Protein AF-A0A520LTX4-F1 (afdb_monomer)

Solvent-accessible surface area (backbone atoms only — not comparable to full-atom values): 11881 Å² total; per-residue (Å²): 118,83,71,51,14,61,46,68,73,88,88,55,90,67,56,74,44,79,79,47,94,98,37,73,50,56,75,54,43,52,22,36,46,40,48,41,41,71,74,64,74,43,88,66,91,73,49,60,31,79,22,65,76,34,65,36,58,65,50,29,68,51,41,70,33,24,15,44,49,20,19,14,59,72,18,23,82,28,75,18,39,5,30,19,37,20,27,56,28,79,77,61,86,50,61,68,60,51,52,57,51,48,53,55,49,52,68,54,40,58,72,46,74,23,90,62,38,31,37,38,43,34,35,35,48,68,58,62,75,92,65,50,77,48,77,41,80,23,45,71,32,56,53,45,76,50,56,79,58,45,76,76,50,76,56,95,94,46,77,43,70,44,80,61,64,70,36,57,73,54,79,95,72,76,61,20,28,51,57,28,34,79,69,28,16,30,17,37,29,79,42,74,66,75,80,68,75,68,73,91,50,44,69,60,51,24,60,76,68,71,51,133

pLDDT: mean 93.53, std 5.47, range [58.91, 98.75]

Organism: NCBI:txid2030880

Radius of gyration: 19.53 Å; Cα contacts (8 Å, |Δi|>4): 412; chains: 1; bounding box: 54×53×43 Å

Foldseek 3Di:
DFQQALDDDDPDDWDWDDPDVVDIDINTALLNVLCCCCPPDPPDHDQEAEFDQAAADCAFPSNRRGSRNSNRLSGLQGLFAYEGHYEHHNDAPCVPVSVVVVVVVSVVRSPDDSVQSKHKYKYAARDDPVQQPEAAEAAGWDFDQFDDWDFPDDDDPDTDTDGDDRHHTDPPDDRGCVVCNVNRYIYIYMDGPPPDDDPVCVVVVCVVVVHD

Nearest PDB structures (foldseek):
  3ty2-assembly1_B  TM=9.034E-01  e=3.215E-20  Coxiella burnetii
  5kst-assembly1_D  TM=8.116E-01  e=2.026E-19  Xylella fastidiosa 9a5c
  4zg5-assembly1_G  TM=8.350E-01  e=1.519E-17  Brucella abortus S19
  2wqk-assembly1_A  TM=7.999E-01  e=1.696E-16  Aquifex aeolicus VF5
  5ksr-assembly1_B  TM=7.693E-01  e=1.696E-16  Xylella fastidiosa 9a5c

Mean predicted aligned error: 4.63 Å

Secondary structure (DSSP, 8-state):
--S-TT---SSS---EEEEETTEEEESS-HHHHHHHIIIII--SPP---EEEEEES---GGGGGG-HHHHHHGGGTTSSS--EEEEES-SS-S-HHHHHHHHHHHHHHHTTS-GGG-EEEEEEE-SS-GGG---EEE-BPP-B-SPPPPEEEEEETTEEEEE---S-PBPTT--SBHHHHHHTT-EEEEEEE---PPPGGGHHHHHHHHT--

InterPro domains:
  IPR002828 Survival protein SurE-like phosphatase/nucleotidase [PF01975] (2-143)
  IPR030048 Survival protein SurE [PTHR30457] (2-143)
  IPR036523 SurE-like phosphatase/nucleotidase superfamily [G3DSA:3.40.1210.10] (1-204)
  IPR036523 SurE-like phosphatase/nucleotidase superfamily [SSF64167] (1-196)

Structure (mmCIF, N/CA/C/O backbone):
data_AF-A0A520LTX4-F1
#
_entry.id   AF-A0A520LTX4-F1
#
loop_
_atom_site.group_PDB
_atom_site.id
_atom_site.type_symbol
_atom_site.label_atom_id
_atom_site.label_alt_id
_atom_site.label_comp_id
_atom_site.label_asym_id
_atom_site.label_entity_id
_atom_site.label_seq_id
_atom_site.pdbx_PDB_ins_code
_atom_site.Cartn_x
_atom_site.Cartn_y
_atom_site.Cartn_z
_atom_site.occupancy
_atom_site.B_iso_or_equiv
_atom_site.auth_seq_id
_atom_site.auth_comp_id
_atom_site.auth_asym_id
_atom_site.auth_atom_id
_atom_site.pdbx_PDB_model_num
ATOM 1 N N . CYS A 1 1 ? 5.394 10.852 3.177 1.00 58.91 1 CYS A N 1
ATOM 2 C CA . CYS A 1 1 ? 6.552 9.945 3.320 1.00 58.91 1 CYS A CA 1
ATOM 3 C C . CYS A 1 1 ? 6.445 8.817 2.292 1.00 58.91 1 CYS A C 1
ATOM 5 O O . CYS A 1 1 ? 5.723 7.860 2.543 1.00 58.91 1 CYS A O 1
ATOM 7 N N . SER A 1 2 ? 7.090 8.943 1.129 1.00 66.06 2 SER A N 1
ATOM 8 C CA . SER A 1 2 ? 7.119 7.880 0.105 1.00 66.06 2 SER A CA 1
ATOM 9 C C . SER A 1 2 ? 8.294 6.931 0.361 1.00 66.06 2 SER A C 1
ATOM 11 O O . SER A 1 2 ? 9.322 7.379 0.859 1.00 66.06 2 SER A O 1
ATOM 13 N N . GLY A 1 3 ? 8.150 5.639 0.048 1.00 72.56 3 GLY A N 1
ATOM 14 C CA . GLY A 1 3 ? 9.241 4.659 0.169 1.00 72.56 3 GLY A CA 1
ATOM 15 C C . GLY A 1 3 ? 9.534 4.146 1.587 1.00 72.56 3 GLY A C 1
ATOM 16 O O . GLY A 1 3 ? 10.551 3.499 1.798 1.00 72.56 3 GLY A O 1
ATOM 17 N N . MET A 1 4 ? 8.672 4.429 2.570 1.00 82.06 4 MET A N 1
ATOM 18 C CA . MET A 1 4 ? 8.895 4.033 3.970 1.00 82.06 4 MET A CA 1
ATOM 19 C C . MET A 1 4 ? 8.404 2.621 4.313 1.00 82.06 4 MET A C 1
ATOM 21 O O . MET A 1 4 ? 8.636 2.167 5.433 1.00 82.06 4 MET A O 1
ATOM 25 N N . SER A 1 5 ? 7.735 1.923 3.385 1.00 86.62 5 SER A N 1
ATOM 26 C CA . SER A 1 5 ? 7.131 0.611 3.651 1.00 86.62 5 SER A CA 1
ATOM 27 C C . SER A 1 5 ? 6.266 0.647 4.930 1.00 86.62 5 SER A C 1
ATOM 29 O O . SER A 1 5 ? 5.590 1.638 5.207 1.00 86.62 5 SER A O 1
ATOM 31 N N . ALA A 1 6 ? 6.315 -0.411 5.734 1.00 86.06 6 ALA A N 1
ATOM 32 C CA . ALA A 1 6 ? 5.701 -0.526 7.050 1.00 86.06 6 ALA A CA 1
ATOM 33 C C . ALA A 1 6 ? 6.689 -0.234 8.196 1.00 86.06 6 ALA A C 1
ATOM 35 O O . ALA A 1 6 ? 6.619 -0.867 9.249 1.00 86.06 6 ALA A O 1
ATOM 36 N N . ALA A 1 7 ? 7.659 0.664 7.988 1.00 89.50 7 ALA A N 1
ATOM 37 C CA . ALA A 1 7 ? 8.612 1.031 9.033 1.00 89.50 7 ALA A CA 1
ATOM 38 C C . ALA A 1 7 ? 7.889 1.620 10.254 1.00 89.50 7 ALA A C 1
ATOM 40 O O . ALA A 1 7 ? 6.976 2.412 10.082 1.00 89.50 7 ALA A O 1
ATOM 41 N N . ILE A 1 8 ? 8.328 1.263 11.464 1.00 89.44 8 ILE A N 1
ATOM 42 C CA . ILE A 1 8 ? 7.813 1.778 12.745 1.00 89.44 8 ILE A CA 1
ATOM 43 C C . ILE A 1 8 ? 8.988 2.365 13.533 1.00 89.44 8 ILE A C 1
ATOM 45 O O . ILE A 1 8 ? 10.093 1.806 13.544 1.00 89.44 8 ILE A O 1
ATOM 49 N N . SER A 1 9 ? 8.767 3.486 14.209 1.00 90.69 9 SER A N 1
ATOM 50 C CA . SER A 1 9 ? 9.783 4.190 14.988 1.00 90.69 9 SER A CA 1
ATOM 51 C C . SER A 1 9 ? 9.899 3.604 16.403 1.00 90.69 9 SER A C 1
ATOM 53 O O . SER A 1 9 ? 9.181 3.996 17.312 1.00 90.69 9 SER A O 1
ATOM 55 N N . LEU A 1 10 ? 10.836 2.670 16.615 1.00 85.88 10 LEU A N 1
ATOM 56 C CA . LEU A 1 10 ? 10.998 1.971 17.909 1.00 85.88 10 LEU A CA 1
ATOM 57 C C . LEU A 1 10 ? 11.849 2.708 18.957 1.00 85.88 10 LEU A C 1
ATOM 59 O O . LEU A 1 10 ? 11.743 2.434 20.146 1.00 85.88 10 LEU A O 1
ATOM 63 N N . ARG A 1 11 ? 12.774 3.569 18.521 1.00 87.50 11 ARG A N 1
ATOM 64 C CA . ARG A 1 11 ? 13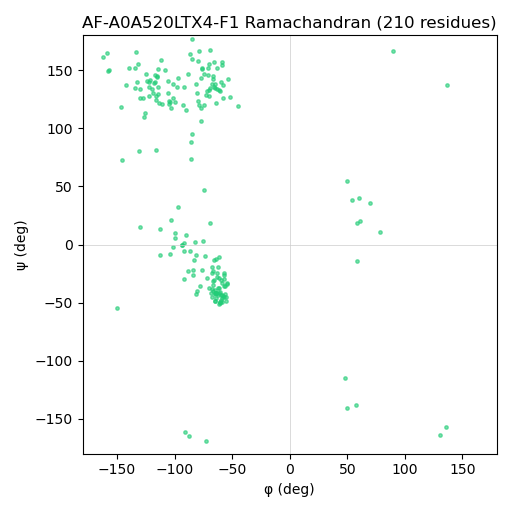.793 4.203 19.389 1.00 87.50 11 ARG A CA 1
ATOM 65 C C . ARG A 1 11 ? 13.866 5.717 19.223 1.00 87.50 11 ARG A C 1
ATOM 67 O O . ARG A 1 11 ? 14.867 6.333 19.573 1.00 87.50 11 ARG A O 1
ATOM 74 N N . LYS A 1 12 ? 12.847 6.299 18.602 1.00 88.81 12 LYS A N 1
ATOM 75 C CA . LYS A 1 12 ? 12.740 7.735 18.375 1.00 88.81 12 LYS A CA 1
ATOM 76 C C . LYS A 1 12 ? 11.452 8.207 19.013 1.00 88.81 12 LYS A C 1
ATOM 78 O O . LYS A 1 12 ? 10.440 7.521 18.917 1.00 88.81 12 LYS A O 1
ATOM 83 N N . GLU A 1 13 ? 11.510 9.368 19.640 1.00 93.06 13 GLU A N 1
ATOM 84 C CA . GLU A 1 13 ? 10.307 10.047 20.092 1.00 93.06 13 GLU A CA 1
ATOM 85 C C . GLU A 1 13 ? 9.478 10.454 18.871 1.00 93.06 13 GLU A C 1
ATOM 87 O O . GLU A 1 13 ? 10.014 10.949 17.874 1.00 93.06 13 GLU A O 1
ATOM 92 N N . ILE A 1 14 ? 8.171 10.210 18.943 1.00 96.12 14 ILE A N 1
ATOM 93 C CA . ILE A 1 14 ? 7.214 10.585 17.907 1.00 96.12 14 ILE A CA 1
ATOM 94 C C . ILE A 1 14 ? 6.354 11.702 18.485 1.00 96.12 14 ILE A C 1
ATOM 96 O O . ILE A 1 14 ? 5.687 11.519 19.502 1.00 96.12 14 ILE A O 1
ATOM 100 N N . LYS A 1 15 ? 6.367 12.863 17.834 1.00 96.62 15 LYS A N 1
ATOM 101 C CA . LYS A 1 15 ? 5.506 13.985 18.195 1.00 96.62 15 LYS A CA 1
ATOM 102 C C . LYS A 1 15 ? 4.115 13.746 17.613 1.00 96.62 15 LYS A C 1
ATOM 104 O O . LYS A 1 15 ? 4.000 13.465 16.419 1.00 96.62 15 LYS A O 1
ATOM 109 N N . VAL A 1 16 ? 3.085 13.893 18.441 1.00 97.38 16 VAL A N 1
ATOM 110 C CA . VAL A 1 16 ? 1.677 13.886 18.026 1.00 97.38 16 VAL A CA 1
ATOM 111 C C . VAL A 1 16 ? 1.067 15.231 18.393 1.00 97.38 16 VAL A C 1
ATOM 113 O O . VAL A 1 16 ? 1.224 15.691 19.522 1.00 97.38 16 VAL A O 1
ATOM 116 N N . GLU A 1 17 ? 0.394 15.866 17.441 1.00 97.44 17 GLU A N 1
ATOM 117 C CA . GLU A 1 17 ? -0.305 17.136 17.634 1.00 97.44 17 GLU A CA 1
ATOM 118 C C . GLU A 1 17 ? -1.725 17.024 17.092 1.00 97.44 17 GLU A C 1
ATOM 120 O O . GLU A 1 17 ? -1.915 16.674 15.929 1.00 97.44 17 GLU A O 1
ATOM 125 N N . GLU A 1 18 ? -2.719 17.346 17.913 1.00 97.06 18 GLU A N 1
ATOM 126 C CA . GLU A 1 18 ? -4.091 17.529 17.444 1.00 97.06 18 GLU A CA 1
ATOM 127 C C . GLU A 1 18 ? -4.206 18.894 16.757 1.00 97.06 18 GLU A C 1
ATOM 129 O O . GLU A 1 18 ? -3.953 19.935 17.364 1.00 97.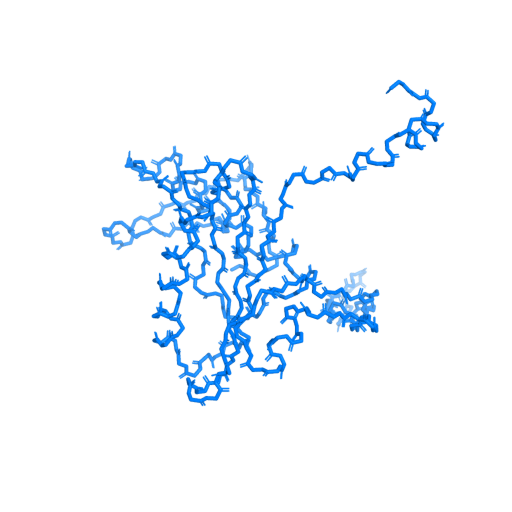06 18 GLU A O 1
ATOM 134 N N . ILE A 1 19 ? -4.533 18.893 15.466 1.00 97.75 19 ILE A N 1
ATOM 135 C CA . ILE A 1 19 ? -4.672 20.118 14.663 1.00 97.75 19 ILE A CA 1
ATOM 136 C C . ILE A 1 19 ? -6.124 20.618 14.688 1.00 97.75 19 ILE A C 1
ATOM 138 O O . ILE A 1 19 ? -6.385 21.813 14.557 1.00 97.75 19 ILE A O 1
ATOM 142 N N . SER A 1 20 ? -7.072 19.696 14.823 1.00 97.06 20 SER A N 1
ATOM 143 C CA . SER A 1 20 ? -8.515 19.919 14.898 1.00 97.06 20 SER A CA 1
ATOM 144 C C . SER A 1 20 ? -9.140 18.699 15.568 1.00 97.06 20 SER A C 1
ATOM 146 O O . SER A 1 20 ? -8.503 17.650 15.603 1.00 97.06 20 SER A O 1
ATOM 148 N N . ASP A 1 21 ? -10.389 18.824 16.016 1.00 94.44 21 ASP A N 1
ATOM 149 C CA . ASP A 1 21 ? -11.176 17.708 16.548 1.00 94.44 21 ASP A CA 1
ATOM 150 C C . ASP A 1 21 ? -11.042 16.466 15.652 1.00 94.44 21 ASP A C 1
ATOM 152 O O . ASP A 1 21 ? -11.348 16.523 14.454 1.00 94.44 21 ASP A O 1
ATOM 156 N N . ASN A 1 22 ? -10.522 15.378 16.227 1.00 91.56 22 ASN A N 1
ATOM 157 C CA . ASN A 1 22 ? -10.272 14.093 15.562 1.00 91.56 22 ASN A CA 1
ATOM 158 C C . ASN A 1 22 ? -9.282 14.129 14.373 1.00 91.56 22 ASN A C 1
ATOM 160 O O . ASN A 1 22 ? -9.261 13.216 13.542 1.00 91.56 22 ASN A O 1
ATOM 164 N N . ILE A 1 23 ? -8.436 15.159 14.277 1.00 96.94 23 ILE A N 1
ATOM 165 C CA . ILE A 1 23 ? -7.420 15.315 13.228 1.00 96.94 23 ILE A CA 1
ATOM 166 C C . ILE A 1 23 ? -6.051 15.519 13.868 1.00 96.94 23 ILE A C 1
ATOM 168 O O . ILE A 1 23 ? -5.756 16.569 14.440 1.00 96.94 23 ILE A O 1
ATOM 172 N N . PHE A 1 24 ? -5.171 14.539 13.675 1.00 97.38 24 PHE A N 1
ATOM 173 C CA . PHE A 1 24 ? -3.844 14.516 14.279 1.00 97.38 24 PHE A CA 1
ATOM 174 C C . PHE A 1 24 ? -2.736 14.554 13.224 1.00 97.38 24 PHE A C 1
ATOM 176 O O . PHE A 1 24 ? -2.801 13.883 12.193 1.00 97.38 24 PHE A O 1
ATOM 183 N N . SER A 1 25 ? -1.683 15.313 13.515 1.00 97.19 25 SER A N 1
ATOM 184 C CA . SER A 1 25 ? -0.388 15.230 12.848 1.00 97.19 25 SER A CA 1
ATOM 185 C C . SER A 1 25 ? 0.558 14.390 13.685 1.00 97.19 25 SER A C 1
ATOM 187 O O . SER A 1 25 ? 0.652 14.557 14.900 1.00 97.19 25 SER A O 1
ATOM 189 N N . VAL A 1 26 ? 1.287 13.501 13.024 1.00 96.69 26 VAL A N 1
ATOM 190 C CA . VAL A 1 26 ? 2.250 12.603 13.653 1.00 96.69 26 VAL A CA 1
ATOM 191 C C . VAL A 1 26 ? 3.572 12.768 12.916 1.00 96.69 26 VAL A C 1
ATOM 193 O O . VAL A 1 26 ? 3.630 12.622 11.697 1.00 96.69 26 VAL A O 1
ATOM 196 N N . SER A 1 27 ? 4.655 13.061 13.637 1.00 95.56 27 SER A N 1
ATOM 197 C CA . SER A 1 27 ? 5.983 13.276 13.035 1.00 95.56 27 SER A CA 1
ATOM 198 C C . SER A 1 27 ? 6.680 11.984 12.583 1.00 95.56 27 SER A C 1
ATOM 200 O O . SER A 1 27 ? 7.844 12.016 12.186 1.00 95.56 27 SER A O 1
ATOM 202 N N . GLY A 1 28 ? 6.004 10.845 12.729 1.00 94.25 28 GLY A N 1
ATOM 203 C CA . GLY A 1 28 ? 6.502 9.514 12.421 1.00 94.25 28 GLY A CA 1
ATOM 204 C C . GLY A 1 28 ? 6.201 9.067 10.991 1.00 94.25 28 GLY A C 1
ATOM 205 O O . GLY A 1 28 ? 5.937 9.846 10.073 1.00 94.25 28 GLY A O 1
ATOM 206 N N . THR A 1 29 ? 6.278 7.760 10.796 1.00 95.50 29 THR A N 1
ATOM 207 C CA . THR A 1 29 ? 5.912 7.079 9.554 1.00 95.50 29 THR A CA 1
ATOM 208 C C . THR A 1 29 ? 4.392 6.907 9.432 1.00 95.50 29 THR A C 1
ATOM 210 O O . THR A 1 29 ? 3.674 7.012 10.424 1.00 95.50 29 THR A O 1
ATOM 213 N N . PRO A 1 30 ? 3.875 6.554 8.243 1.00 96.12 30 PRO A N 1
ATOM 214 C CA . PRO A 1 30 ? 2.466 6.193 8.101 1.00 96.12 30 PRO A CA 1
ATOM 215 C C . PRO A 1 30 ? 2.022 5.046 9.028 1.00 96.12 30 PRO A C 1
ATOM 217 O O . PRO A 1 30 ? 0.907 5.083 9.541 1.00 96.12 30 PRO A O 1
ATOM 220 N N . ALA A 1 31 ? 2.885 4.055 9.287 1.00 95.00 31 ALA A N 1
ATOM 221 C CA . ALA A 1 31 ? 2.571 2.982 10.230 1.00 95.00 31 ALA A CA 1
ATOM 222 C C . ALA A 1 31 ? 2.545 3.484 11.683 1.00 95.00 31 ALA A C 1
ATOM 224 O O . ALA A 1 31 ? 1.662 3.080 12.438 1.00 95.00 31 ALA A O 1
ATOM 225 N N . ASP A 1 32 ? 3.444 4.403 12.060 1.00 96.06 32 ASP A N 1
ATOM 226 C CA . ASP A 1 32 ? 3.390 5.072 13.367 1.00 96.06 32 ASP A CA 1
ATOM 227 C C . ASP A 1 32 ? 2.048 5.791 13.558 1.00 96.06 32 ASP A C 1
ATOM 229 O O . ASP A 1 32 ? 1.429 5.635 14.608 1.00 96.06 32 ASP A O 1
ATOM 233 N N . CYS A 1 33 ? 1.558 6.513 12.537 1.00 96.75 33 CYS A N 1
ATOM 234 C CA . CYS A 1 33 ? 0.242 7.161 12.582 1.00 96.75 33 CYS A CA 1
ATOM 235 C C . CYS A 1 33 ? -0.869 6.157 12.906 1.00 96.75 33 CYS A C 1
ATOM 237 O O . CYS A 1 33 ? -1.691 6.397 13.788 1.00 96.75 33 CYS A O 1
ATOM 239 N N . SER A 1 34 ? -0.881 5.023 12.202 1.00 96.88 34 SER A N 1
ATOM 240 C CA . SER A 1 34 ? -1.894 3.989 12.387 1.00 96.88 34 SER A CA 1
ATOM 241 C C . SER A 1 34 ? -1.837 3.352 13.772 1.00 96.88 34 SER A C 1
ATOM 243 O O . SER A 1 34 ? -2.868 3.258 14.431 1.00 96.88 34 SER A O 1
ATOM 245 N N . TYR A 1 35 ? -0.658 2.945 14.247 1.00 95.88 35 TYR A N 1
ATOM 246 C CA . TYR A 1 35 ? -0.535 2.333 15.573 1.00 95.88 35 TYR A CA 1
ATOM 247 C C . TYR A 1 35 ? -0.821 3.321 16.705 1.00 95.88 35 TYR A C 1
ATOM 249 O O . TYR A 1 35 ? -1.470 2.941 17.674 1.00 95.88 35 TYR A O 1
ATOM 257 N N . LEU A 1 36 ? -0.392 4.581 16.593 1.00 96.19 36 LEU A N 1
ATOM 258 C CA . LEU A 1 36 ? -0.705 5.601 17.597 1.00 96.19 36 LEU A CA 1
ATOM 259 C C . LEU A 1 36 ? -2.204 5.896 17.650 1.00 96.19 36 LEU A C 1
ATOM 261 O O . LEU A 1 36 ? -2.749 5.987 18.747 1.00 96.19 36 LEU A O 1
ATOM 265 N N . GLY A 1 37 ? -2.871 5.983 16.495 1.00 95.88 37 GLY A N 1
ATOM 266 C CA . GLY A 1 37 ? -4.328 6.101 16.424 1.00 95.88 37 GLY A CA 1
ATOM 267 C C . GLY A 1 37 ? -5.029 4.919 17.092 1.00 95.88 37 GLY A C 1
ATOM 268 O O . GLY A 1 37 ? -5.868 5.125 17.957 1.00 95.88 37 GLY A O 1
ATOM 269 N N . LEU A 1 38 ? -4.625 3.690 16.755 1.00 94.88 38 LEU A N 1
ATOM 270 C CA . LEU A 1 38 ? -5.228 2.463 17.288 1.00 94.88 38 LEU A CA 1
ATOM 271 C C . LEU A 1 38 ? -5.007 2.236 18.785 1.00 94.88 38 LEU A C 1
ATOM 273 O O . LEU A 1 38 ? -5.840 1.603 19.426 1.00 94.88 38 LEU A O 1
ATOM 277 N N . LEU A 1 39 ? -3.851 2.635 19.313 1.00 93.00 39 LEU A N 1
ATOM 278 C CA . LEU A 1 39 ? -3.393 2.181 20.629 1.00 93.00 39 LEU A CA 1
ATOM 279 C C . LEU A 1 39 ? -3.340 3.285 21.688 1.00 93.00 39 LEU A C 1
ATOM 281 O O . LEU A 1 39 ? -3.065 2.972 22.844 1.00 93.00 39 LEU A O 1
ATOM 285 N N . SER A 1 40 ? -3.514 4.558 21.320 1.00 94.12 40 SER A N 1
ATOM 286 C CA . SER A 1 40 ? -3.252 5.665 22.249 1.00 94.12 40 SER A CA 1
ATOM 287 C C . SER A 1 40 ? -4.107 6.908 22.012 1.00 94.12 40 SER A C 1
ATOM 289 O O . SER A 1 40 ? -4.753 7.392 22.935 1.00 94.12 40 SER A O 1
ATOM 291 N N . VAL A 1 41 ? -4.091 7.448 20.792 1.00 94.75 41 VAL A N 1
ATOM 292 C CA . VAL A 1 41 ? -4.591 8.803 20.508 1.00 94.75 41 VAL A CA 1
ATOM 293 C C . VAL A 1 41 ? -6.115 8.852 20.426 1.00 94.75 41 VAL A C 1
ATOM 295 O O . VAL A 1 41 ? -6.710 9.837 20.851 1.00 94.75 41 VAL A O 1
ATOM 298 N N . ILE A 1 42 ? -6.739 7.800 19.893 1.00 93.62 42 ILE A N 1
ATOM 299 C CA . ILE A 1 42 ? -8.193 7.703 19.749 1.00 93.62 42 ILE A CA 1
ATOM 300 C C . ILE A 1 42 ? -8.713 6.772 20.855 1.00 93.62 42 ILE A C 1
ATOM 302 O O . ILE A 1 42 ? -8.305 5.608 20.894 1.00 93.62 42 ILE A O 1
ATOM 306 N N . PRO A 1 43 ? -9.559 7.257 21.782 1.00 91.44 43 PRO A N 1
ATOM 307 C CA . PRO A 1 43 ? -10.069 6.442 22.884 1.00 91.44 43 PRO A CA 1
ATOM 308 C C . PRO A 1 43 ? -11.176 5.466 22.455 1.00 91.44 43 PRO A C 1
ATOM 310 O O . PRO A 1 43 ? -11.427 4.478 23.149 1.00 91.44 43 PRO A O 1
ATOM 313 N N . GLU A 1 44 ? -11.858 5.732 21.341 1.00 93.69 44 GLU A N 1
ATOM 314 C CA . GLU A 1 44 ? -12.912 4.881 20.797 1.00 93.69 44 GLU A CA 1
ATOM 315 C C . GLU A 1 44 ? -12.360 3.627 20.097 1.00 93.69 44 GLU A C 1
ATOM 317 O O . GLU A 1 44 ? -11.271 3.646 19.519 1.00 93.69 44 GLU A O 1
ATOM 322 N N . PRO A 1 45 ? -13.130 2.523 20.077 1.00 93.06 45 PRO A N 1
ATOM 323 C CA . PRO A 1 45 ? -12.770 1.358 19.281 1.00 93.06 45 PRO A CA 1
ATOM 324 C C . PRO A 1 45 ? -12.757 1.694 17.783 1.00 93.06 45 PRO A C 1
ATOM 326 O O . PRO A 1 45 ? -13.696 2.287 17.253 1.00 93.06 45 PRO A O 1
ATOM 329 N N . ILE A 1 46 ? -11.701 1.259 17.092 1.00 95.44 46 ILE A N 1
ATOM 330 C CA . ILE A 1 46 ? -11.538 1.429 15.644 1.00 95.44 46 ILE A CA 1
ATOM 331 C C . ILE A 1 46 ? -11.828 0.103 14.941 1.00 95.44 46 ILE A C 1
ATOM 333 O O . ILE A 1 46 ? -11.164 -0.901 15.190 1.00 95.44 46 ILE A O 1
ATOM 337 N N . ASP A 1 47 ? -12.784 0.109 14.013 1.00 95.50 47 ASP A N 1
ATOM 338 C CA . ASP A 1 47 ? -13.189 -1.103 13.293 1.00 95.50 47 ASP A CA 1
ATOM 339 C C . ASP A 1 47 ? -12.373 -1.383 12.024 1.00 95.50 47 ASP A C 1
ATOM 341 O O . ASP A 1 47 ? -12.335 -2.517 11.546 1.00 95.50 47 ASP A O 1
ATOM 345 N N . MET A 1 48 ? -11.749 -0.357 11.440 1.00 96.62 48 MET A N 1
ATOM 346 C CA . MET A 1 48 ? -11.066 -0.449 10.150 1.00 96.62 48 MET A CA 1
ATOM 347 C C . MET A 1 48 ? -10.008 0.644 10.008 1.00 96.62 48 MET A C 1
ATOM 349 O O . MET A 1 48 ? -10.186 1.759 10.493 1.00 96.62 48 MET A O 1
ATOM 353 N N . ILE A 1 49 ? -8.946 0.355 9.252 1.00 97.31 49 ILE A N 1
ATOM 354 C CA . ILE A 1 49 ? -8.023 1.379 8.753 1.00 97.31 49 ILE A CA 1
ATOM 355 C C . ILE A 1 49 ? -8.247 1.609 7.260 1.00 97.31 49 ILE A C 1
ATOM 357 O O . ILE A 1 49 ? -8.221 0.673 6.457 1.00 97.31 49 ILE A O 1
ATOM 361 N N . VAL A 1 50 ? -8.388 2.884 6.899 1.00 98.06 50 VAL A N 1
ATOM 362 C CA . VAL A 1 50 ? -8.348 3.382 5.523 1.00 98.06 50 VAL A CA 1
ATOM 363 C C . VAL A 1 50 ? -7.106 4.253 5.378 1.00 98.06 50 VAL A C 1
ATOM 365 O O . VAL A 1 50 ? -6.947 5.238 6.093 1.00 98.06 50 VAL A O 1
ATOM 368 N N . SER A 1 51 ? -6.223 3.901 4.449 1.00 98.12 51 SER A N 1
ATOM 369 C CA . SER A 1 51 ? -4.989 4.637 4.179 1.00 98.12 51 SER A CA 1
ATOM 370 C C . SER A 1 51 ? -5.004 5.223 2.770 1.00 98.12 51 SER A C 1
ATOM 372 O O . SER A 1 51 ? -5.240 4.504 1.800 1.00 98.12 51 SER A O 1
ATOM 374 N N . GLY A 1 52 ? -4.744 6.524 2.634 1.00 96.00 52 GLY A N 1
ATOM 375 C CA . GLY A 1 52 ? -4.720 7.219 1.344 1.00 96.00 52 GLY A CA 1
ATOM 376 C C . GLY A 1 52 ? -5.555 8.505 1.334 1.00 96.00 52 GLY A C 1
ATOM 377 O O . GLY A 1 52 ? -5.906 9.030 2.383 1.00 96.00 52 GLY A O 1
ATOM 378 N N . ILE A 1 53 ? -5.887 9.062 0.167 1.00 96.88 53 ILE A N 1
ATOM 379 C CA . ILE A 1 53 ? -5.535 8.581 -1.182 1.00 96.88 53 ILE A CA 1
ATOM 380 C C . ILE A 1 53 ? -4.095 8.992 -1.523 1.00 96.88 53 ILE A C 1
ATOM 382 O O . ILE A 1 53 ? -3.766 10.176 -1.517 1.00 96.88 53 ILE A O 1
ATOM 386 N N . ASN A 1 54 ? -3.237 8.027 -1.853 1.00 96.62 54 ASN A N 1
ATOM 387 C CA . ASN A 1 54 ? -1.866 8.308 -2.271 1.00 96.62 54 ASN A CA 1
ATOM 388 C C . ASN A 1 54 ? -1.822 8.960 -3.659 1.00 96.62 54 ASN A C 1
ATOM 390 O O . ASN A 1 54 ? -2.429 8.449 -4.603 1.00 96.62 54 ASN A O 1
ATOM 394 N N . LEU A 1 55 ? -1.046 10.036 -3.793 1.00 96.00 55 LEU A N 1
ATOM 395 C CA . LEU A 1 55 ? -0.752 10.677 -5.076 1.00 96.00 55 LEU A CA 1
ATOM 396 C C . LEU A 1 55 ? 0.441 9.967 -5.725 1.00 96.00 55 LEU A C 1
ATOM 398 O O . LEU A 1 55 ? 1.597 10.314 -5.487 1.00 96.00 55 LEU A O 1
ATOM 402 N N . GLY A 1 56 ? 0.149 8.916 -6.483 1.00 94.44 56 GLY A N 1
ATOM 403 C CA . GLY A 1 56 ? 1.120 7.970 -7.021 1.00 94.44 56 GLY A CA 1
ATOM 404 C C . GLY A 1 56 ? 0.608 6.538 -6.873 1.00 94.44 56 GLY A C 1
ATOM 405 O O . GLY A 1 56 ? 0.044 6.162 -5.840 1.00 94.44 56 GLY A O 1
ATOM 406 N N . ALA A 1 57 ? 0.792 5.730 -7.913 1.00 94.38 57 ALA A N 1
ATOM 407 C CA . ALA A 1 57 ? 0.317 4.355 -7.906 1.00 94.38 57 ALA A CA 1
ATOM 408 C C . ALA A 1 57 ? 1.147 3.487 -6.942 1.00 94.38 57 ALA A C 1
ATOM 410 O O . ALA A 1 57 ? 2.352 3.684 -6.809 1.00 94.38 57 ALA A O 1
ATOM 411 N N . ASN A 1 58 ? 0.506 2.507 -6.305 1.00 95.44 58 ASN A N 1
ATOM 412 C CA . ASN A 1 58 ? 1.159 1.421 -5.573 1.00 95.44 58 ASN A CA 1
ATOM 413 C C . ASN A 1 58 ? 0.814 0.114 -6.293 1.00 95.44 58 ASN A C 1
ATOM 415 O O . ASN A 1 58 ? -0.157 -0.554 -5.927 1.00 95.44 58 ASN A O 1
ATOM 419 N N . LEU A 1 59 ? 1.544 -0.180 -7.370 1.00 94.75 59 LEU A N 1
ATOM 420 C CA . LEU A 1 59 ? 1.256 -1.278 -8.294 1.00 94.75 59 LEU A CA 1
ATOM 421 C C . LEU A 1 59 ? 2.377 -2.310 -8.291 1.00 94.75 59 LEU A C 1
ATOM 423 O O . LEU A 1 59 ? 3.554 -1.963 -8.201 1.00 94.75 59 LEU A O 1
ATOM 427 N N . GLY A 1 60 ? 2.014 -3.572 -8.471 1.00 94.19 60 GLY A N 1
ATOM 428 C CA . GLY A 1 60 ? 2.971 -4.660 -8.513 1.00 94.19 60 GLY A CA 1
ATOM 429 C C . GLY A 1 60 ? 3.814 -4.743 -7.247 1.00 94.19 60 GLY A C 1
ATOM 430 O O . GLY A 1 60 ? 3.303 -4.567 -6.148 1.00 94.19 60 GLY A O 1
ATOM 431 N N . GLU A 1 61 ? 5.113 -4.985 -7.389 1.00 90.31 61 GLU A N 1
ATOM 432 C CA . GLU A 1 61 ? 6.039 -5.124 -6.255 1.00 90.31 61 GLU A CA 1
ATOM 433 C C . GLU A 1 61 ? 6.376 -3.790 -5.563 1.00 90.31 61 GLU A C 1
ATOM 435 O O . GLU A 1 61 ? 6.894 -3.790 -4.445 1.00 90.31 61 GLU A O 1
ATOM 440 N N . ASP A 1 62 ? 5.986 -2.645 -6.139 1.00 88.88 62 ASP A N 1
ATOM 441 C CA . ASP A 1 62 ? 6.163 -1.332 -5.501 1.00 88.88 62 ASP A CA 1
ATOM 442 C C . ASP A 1 62 ? 5.377 -1.230 -4.179 1.00 88.88 62 ASP A C 1
ATOM 444 O O . ASP A 1 62 ? 5.704 -0.417 -3.307 1.00 88.88 62 ASP A O 1
ATOM 448 N N . ILE A 1 63 ? 4.377 -2.103 -3.976 1.00 91.00 63 ILE A N 1
ATOM 449 C CA . ILE A 1 63 ? 3.620 -2.187 -2.723 1.00 91.00 63 ILE A CA 1
ATOM 450 C C . ILE A 1 63 ? 4.514 -2.453 -1.508 1.00 91.00 63 ILE A C 1
ATOM 452 O O . ILE A 1 63 ? 4.187 -1.994 -0.414 1.00 91.00 63 ILE A O 1
ATOM 456 N N . PHE A 1 64 ? 5.648 -3.145 -1.676 1.00 88.56 64 PHE A N 1
ATOM 457 C CA . PHE A 1 64 ? 6.533 -3.487 -0.562 1.00 88.56 64 PHE A CA 1
ATOM 458 C C . PHE A 1 64 ? 7.197 -2.252 0.039 1.00 88.56 64 PHE A C 1
ATOM 460 O O . PHE A 1 64 ? 7.545 -2.256 1.216 1.00 88.56 64 PHE A O 1
ATOM 467 N N . TYR A 1 65 ? 7.327 -1.179 -0.737 1.00 89.00 65 TYR A N 1
ATOM 468 C CA . TYR A 1 65 ? 7.934 0.081 -0.308 1.00 89.00 65 TYR A CA 1
ATOM 469 C C . TYR A 1 65 ? 6.885 1.148 0.023 1.00 89.00 65 TYR A C 1
ATOM 471 O O . TYR A 1 65 ? 7.214 2.254 0.465 1.00 89.00 65 TYR A O 1
ATOM 479 N N . SER A 1 66 ? 5.606 0.827 -0.161 1.00 93.62 66 SER A N 1
ATOM 480 C CA . SER A 1 66 ? 4.515 1.771 0.006 1.00 93.62 66 SER A CA 1
ATOM 481 C C . SER A 1 66 ? 4.228 2.064 1.474 1.00 93.62 66 SER A C 1
ATOM 483 O O . SER A 1 66 ? 3.817 1.188 2.233 1.00 93.62 66 SER A O 1
ATOM 485 N N . GLY A 1 67 ? 4.348 3.337 1.852 1.00 94.81 67 GLY A N 1
ATOM 486 C CA . GLY A 1 67 ? 3.867 3.820 3.146 1.00 94.81 67 GLY A CA 1
ATOM 487 C C . GLY A 1 67 ? 2.341 3.769 3.269 1.00 94.81 67 GLY A C 1
ATOM 488 O O . GLY A 1 67 ? 1.821 3.533 4.353 1.00 94.81 67 GLY A O 1
ATOM 489 N N . THR A 1 68 ? 1.608 3.939 2.165 1.00 96.50 68 THR A N 1
ATOM 490 C CA . THR A 1 68 ? 0.139 3.861 2.158 1.00 96.50 68 THR A CA 1
ATOM 491 C C . THR A 1 68 ? -0.323 2.450 2.503 1.00 96.50 68 THR A C 1
ATOM 493 O O . THR A 1 68 ? -1.142 2.274 3.403 1.00 96.50 68 THR A O 1
ATOM 496 N N . VAL A 1 69 ? 0.250 1.438 1.848 1.00 96.31 69 VAL A N 1
ATOM 497 C CA . VAL A 1 69 ? -0.016 0.032 2.185 1.00 96.31 69 VAL A CA 1
ATOM 498 C C . VAL A 1 69 ? 0.509 -0.279 3.589 1.00 96.31 69 VAL A C 1
ATOM 500 O O . VAL A 1 69 ? -0.207 -0.874 4.389 1.00 96.31 69 VAL A O 1
ATOM 503 N N . GLY A 1 70 ? 1.709 0.203 3.930 1.00 95.06 70 GLY A N 1
ATOM 504 C CA . GLY A 1 70 ? 2.330 0.024 5.243 1.00 95.06 70 GLY A CA 1
ATOM 505 C C . GLY A 1 70 ? 1.503 0.543 6.425 1.00 95.06 70 GLY A C 1
ATOM 506 O O . GLY A 1 70 ? 1.485 -0.096 7.471 1.00 95.06 70 GLY A O 1
ATOM 507 N N . ALA A 1 71 ? 0.768 1.644 6.264 1.00 96.75 71 ALA A N 1
ATOM 508 C CA . ALA A 1 71 ? -0.177 2.125 7.275 1.00 96.75 71 ALA A CA 1
ATOM 509 C C . ALA A 1 71 ? -1.382 1.183 7.440 1.00 96.75 71 ALA A C 1
ATOM 511 O O . ALA A 1 71 ? -1.747 0.808 8.553 1.00 96.75 71 ALA A O 1
ATOM 512 N N . ALA A 1 72 ? -1.968 0.726 6.328 1.00 96.81 72 ALA A N 1
ATOM 513 C CA . ALA A 1 72 ? -3.122 -0.177 6.348 1.00 96.81 72 ALA A CA 1
ATOM 514 C C . ALA A 1 72 ? -2.810 -1.540 7.003 1.00 96.81 72 ALA A C 1
ATOM 516 O O . ALA A 1 72 ? -3.687 -2.144 7.619 1.00 96.81 72 ALA A O 1
ATOM 517 N N . ILE A 1 73 ? -1.554 -1.999 6.958 1.00 94.56 73 ILE A N 1
ATOM 518 C CA . ILE A 1 73 ? -1.081 -3.240 7.604 1.00 94.56 73 ILE A CA 1
ATOM 519 C C . ILE A 1 73 ? -1.399 -3.287 9.108 1.00 94.56 73 ILE A C 1
ATOM 521 O O . ILE A 1 73 ? -1.669 -4.373 9.632 1.00 94.56 73 ILE A O 1
ATOM 525 N N . ALA A 1 74 ? -1.401 -2.150 9.810 1.00 93.19 74 ALA A N 1
ATOM 526 C CA . ALA A 1 74 ? -1.721 -2.110 11.239 1.00 93.19 74 ALA A CA 1
ATOM 527 C C . ALA A 1 74 ? -3.165 -2.568 11.536 1.00 93.19 74 ALA A C 1
ATOM 529 O O . ALA A 1 74 ? -3.444 -3.074 12.619 1.00 93.19 74 ALA A O 1
ATOM 530 N N . GLY A 1 75 ? -4.070 -2.451 10.557 1.00 93.62 75 GLY A N 1
ATOM 531 C CA . GLY A 1 75 ? -5.496 -2.739 10.713 1.00 93.62 75 GLY A CA 1
ATOM 532 C C . GLY A 1 75 ? -5.910 -4.173 10.383 1.00 93.62 75 GLY A C 1
ATOM 533 O O . GLY A 1 75 ? -7.089 -4.487 10.468 1.00 93.62 75 GLY A O 1
ATOM 534 N N . ARG A 1 76 ? -4.979 -5.062 10.006 1.00 93.38 76 ARG A N 1
ATOM 535 C CA . ARG A 1 76 ? -5.296 -6.423 9.503 1.00 93.38 76 ARG A CA 1
ATOM 536 C C . ARG A 1 76 ? -5.984 -7.345 10.516 1.00 93.38 76 ARG A C 1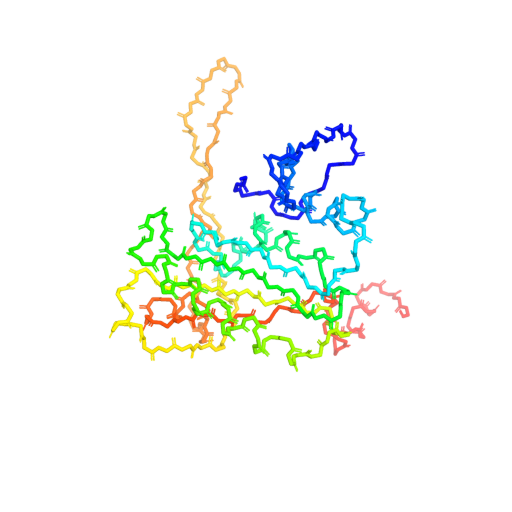
ATOM 538 O O . ARG A 1 76 ? -6.430 -8.420 10.141 1.00 93.38 76 ARG A O 1
ATOM 545 N N . ARG A 1 77 ? -6.013 -6.957 11.793 1.00 89.56 77 ARG A N 1
ATOM 546 C CA . ARG A 1 77 ? -6.640 -7.707 12.895 1.00 89.56 77 ARG A CA 1
ATOM 547 C C . ARG A 1 77 ? -7.862 -6.999 13.487 1.00 89.56 77 ARG A C 1
ATOM 549 O O . ARG A 1 77 ? -8.286 -7.352 14.582 1.00 89.56 77 ARG A O 1
ATOM 556 N N . LEU A 1 78 ? -8.374 -5.973 12.810 1.00 93.62 78 LEU A N 1
ATOM 557 C CA . LEU A 1 78 ? -9.588 -5.272 13.220 1.00 93.62 78 LEU A CA 1
ATOM 558 C C . LEU A 1 78 ? -10.837 -5.989 12.698 1.00 93.62 78 LEU A C 1
ATOM 560 O O . LEU A 1 78 ? -10.746 -6.982 11.977 1.00 93.62 78 LEU A O 1
ATOM 564 N N . ASN A 1 79 ? -12.009 -5.469 13.063 1.00 94.00 79 ASN A N 1
ATOM 565 C CA . ASN A 1 79 ? -13.301 -6.051 12.701 1.00 94.00 79 ASN A CA 1
ATOM 566 C C . ASN A 1 79 ? -13.536 -6.096 11.185 1.00 94.00 79 ASN A C 1
ATOM 568 O O . ASN A 1 79 ? -14.211 -7.010 10.710 1.00 94.00 79 ASN A O 1
ATOM 572 N N . TYR A 1 80 ? -12.953 -5.161 10.428 1.00 96.94 80 TYR A N 1
ATOM 573 C CA . TYR A 1 80 ? -13.014 -5.129 8.969 1.00 96.94 80 TYR A CA 1
ATOM 574 C C . TYR A 1 80 ? -11.623 -5.088 8.332 1.00 96.94 80 TYR A C 1
ATOM 576 O O . TYR A 1 80 ? -10.687 -4.476 8.849 1.00 96.94 80 TYR A O 1
ATOM 584 N N . VAL A 1 81 ? -11.517 -5.716 7.157 1.00 97.81 81 VAL A N 1
ATOM 585 C CA . VAL A 1 81 ? -10.286 -5.768 6.357 1.00 97.81 81 VAL A CA 1
ATOM 586 C C . VAL A 1 81 ? -9.809 -4.345 6.029 1.00 97.81 81 VAL A C 1
ATOM 588 O O . VAL A 1 81 ? -10.584 -3.578 5.462 1.00 97.81 81 VAL A O 1
ATOM 591 N N . PRO A 1 82 ? -8.556 -3.962 6.330 1.00 97.81 82 PRO A N 1
ATOM 592 C CA . PRO A 1 82 ? -8.044 -2.629 6.036 1.00 97.81 82 PRO A CA 1
ATOM 593 C C . PRO A 1 82 ? -7.850 -2.405 4.531 1.00 97.81 82 PRO A C 1
ATOM 595 O O . PRO A 1 82 ? -7.625 -3.344 3.760 1.00 97.81 82 PRO A O 1
ATOM 598 N N . ILE A 1 83 ? -7.883 -1.138 4.117 1.00 98.44 83 ILE A N 1
ATOM 599 C CA . ILE A 1 83 ? -7.790 -0.744 2.708 1.00 98.44 83 ILE A CA 1
ATOM 600 C C . ILE A 1 83 ? -6.784 0.387 2.484 1.00 98.44 83 ILE A C 1
ATOM 602 O O . ILE A 1 83 ? -6.710 1.347 3.252 1.00 98.44 83 ILE A O 1
ATOM 606 N N . ALA A 1 84 ? -6.023 0.283 1.399 1.00 98.44 84 ALA A N 1
ATOM 607 C CA . ALA A 1 84 ? -5.123 1.312 0.901 1.00 98.44 84 ALA A CA 1
ATOM 608 C C . ALA A 1 84 ? -5.612 1.820 -0.462 1.00 98.44 84 ALA A C 1
ATOM 610 O O . ALA A 1 84 ? -5.870 1.026 -1.367 1.00 98.44 84 ALA A O 1
ATOM 611 N N . PHE A 1 85 ? -5.720 3.138 -0.616 1.00 98.69 85 PHE A N 1
ATOM 612 C CA . PHE A 1 85 ? -6.135 3.793 -1.854 1.00 98.69 85 PHE A CA 1
ATOM 613 C C . PHE A 1 85 ? -5.003 4.620 -2.459 1.00 98.69 85 PHE A C 1
ATOM 615 O O . PHE A 1 85 ? -4.364 5.423 -1.777 1.00 98.69 85 PHE A O 1
ATOM 622 N N . SER A 1 86 ? -4.842 4.497 -3.770 1.00 98.38 86 SER A N 1
ATOM 623 C CA . SER A 1 86 ? -3.858 5.218 -4.572 1.00 98.38 86 SER A CA 1
ATOM 624 C C . SER A 1 86 ? -4.450 5.672 -5.896 1.00 98.38 86 SER A C 1
ATOM 626 O O . SER A 1 86 ? -5.317 5.008 -6.457 1.00 98.38 86 SER A O 1
ATOM 628 N N . VAL A 1 87 ? -3.940 6.762 -6.457 1.00 97.88 87 VAL A N 1
ATOM 629 C CA . VAL A 1 87 ? -4.218 7.156 -7.843 1.00 97.88 87 VAL A CA 1
ATOM 630 C C . VAL A 1 87 ? -2.925 7.161 -8.644 1.00 97.88 87 VAL A C 1
ATOM 632 O O . VAL A 1 87 ? -1.893 7.626 -8.167 1.00 97.88 87 VAL A O 1
ATOM 635 N N . ALA A 1 88 ? -2.975 6.664 -9.880 1.00 96.31 88 ALA A N 1
ATOM 636 C CA . ALA A 1 88 ? -1.851 6.628 -10.812 1.00 96.31 88 ALA A CA 1
ATOM 637 C C . ALA A 1 88 ? -1.535 8.012 -11.417 1.00 96.31 88 ALA A C 1
ATOM 639 O O . ALA A 1 88 ? -1.373 8.157 -12.626 1.00 96.31 88 ALA A O 1
ATOM 640 N N . ALA A 1 89 ? -1.476 9.036 -10.564 1.00 95.06 89 ALA A N 1
ATOM 641 C CA . ALA A 1 89 ? -1.045 10.387 -10.884 1.00 95.06 89 ALA A CA 1
ATOM 642 C C . ALA A 1 89 ? -0.577 11.128 -9.628 1.00 95.06 89 ALA A C 1
ATOM 644 O O . ALA A 1 89 ? -1.108 10.937 -8.536 1.00 95.06 89 ALA A O 1
ATOM 645 N N . TYR A 1 90 ? 0.370 12.044 -9.819 1.00 93.25 90 TYR A N 1
ATOM 646 C CA . TYR A 1 90 ? 0.802 12.980 -8.779 1.00 93.25 90 TYR A CA 1
ATOM 647 C C . TYR A 1 90 ? -0.100 14.218 -8.679 1.00 93.25 90 TYR A C 1
ATOM 649 O O . TYR A 1 90 ? -0.154 14.852 -7.632 1.00 93.25 90 TYR A O 1
ATOM 657 N N . ASN A 1 91 ? -0.829 14.546 -9.752 1.00 94.31 91 ASN A N 1
ATOM 658 C CA . ASN A 1 91 ? -1.811 15.629 -9.785 1.00 94.31 91 ASN A CA 1
ATOM 659 C C . ASN A 1 91 ? -3.134 15.128 -10.397 1.00 94.31 91 ASN A C 1
ATOM 661 O O . ASN A 1 91 ? -3.355 15.293 -11.599 1.00 94.31 91 ASN A O 1
ATOM 665 N N . PRO A 1 92 ? -3.973 14.440 -9.607 1.00 93.50 92 PRO A N 1
ATOM 666 C CA . PRO A 1 92 ? -5.181 13.789 -10.100 1.00 93.50 92 PRO A CA 1
ATOM 667 C C . PRO A 1 92 ? -6.245 14.778 -10.582 1.00 93.50 92 PRO A C 1
ATOM 669 O O . PRO A 1 92 ? -6.566 15.762 -9.916 1.00 93.50 92 PRO A O 1
ATOM 672 N N . LYS A 1 93 ? -6.875 14.457 -11.712 1.00 91.62 93 LYS A N 1
ATOM 673 C CA . LYS A 1 93 ? -7.873 15.306 -12.382 1.00 91.62 93 LYS A CA 1
ATOM 674 C C . LYS A 1 93 ? -9.207 15.384 -11.649 1.00 91.62 93 LYS A C 1
ATOM 676 O O . LYS A 1 93 ? -9.930 16.362 -11.810 1.00 91.62 93 LYS A O 1
ATOM 681 N N . ASN A 1 94 ? -9.582 14.339 -10.911 1.00 92.25 94 ASN A N 1
ATOM 682 C CA . ASN A 1 94 ? -10.893 14.255 -10.267 1.00 92.25 94 ASN A CA 1
ATOM 683 C C . ASN A 1 94 ? -10.835 13.523 -8.918 1.00 92.25 94 ASN A C 1
ATOM 685 O O . ASN A 1 94 ? -11.320 12.401 -8.777 1.00 92.25 94 ASN A O 1
ATOM 689 N N . LEU A 1 95 ? -10.262 14.185 -7.909 1.00 93.06 95 LEU A N 1
ATOM 690 C CA . LEU A 1 95 ? -10.218 13.666 -6.535 1.00 93.06 95 LEU A CA 1
ATOM 691 C C . LEU A 1 95 ? -11.602 13.395 -5.945 1.00 93.06 95 LEU A C 1
ATOM 693 O O . LEU A 1 95 ? -11.753 12.443 -5.186 1.00 93.06 95 LEU A O 1
ATOM 697 N N . LYS A 1 96 ? -12.614 14.190 -6.314 1.00 94.94 96 LYS A N 1
ATOM 698 C CA . LYS A 1 96 ? -13.983 14.007 -5.821 1.00 94.94 96 LYS A CA 1
ATOM 699 C C . LYS A 1 96 ? -14.539 12.644 -6.230 1.00 94.94 96 LYS A C 1
ATOM 701 O O . LYS A 1 96 ? -14.986 11.891 -5.374 1.00 94.94 96 LYS A O 1
ATOM 706 N N . TYR A 1 97 ? -14.446 12.307 -7.516 1.00 95.69 97 TYR A N 1
ATOM 707 C CA . TYR A 1 97 ? -14.862 10.996 -8.011 1.00 95.69 97 TYR A CA 1
ATOM 708 C C . TYR A 1 97 ? -14.091 9.865 -7.324 1.00 95.69 97 TYR A C 1
ATOM 710 O O . TYR A 1 97 ? -14.691 8.871 -6.929 1.00 95.69 97 TYR A O 1
ATOM 718 N N . ILE A 1 98 ? -12.773 10.022 -7.153 1.00 97.06 98 ILE A N 1
ATOM 719 C CA . ILE A 1 98 ? -11.945 9.011 -6.488 1.00 97.06 98 ILE A CA 1
ATOM 720 C C . ILE A 1 98 ? -12.434 8.787 -5.051 1.00 97.06 98 ILE A C 1
ATOM 722 O O . ILE A 1 98 ? -12.673 7.647 -4.677 1.00 97.06 98 ILE A O 1
ATOM 726 N N . ALA A 1 99 ? -12.670 9.852 -4.280 1.00 96.62 99 ALA A N 1
ATOM 727 C CA . ALA A 1 99 ? -13.183 9.752 -2.914 1.00 96.62 99 ALA A CA 1
ATOM 728 C C . ALA A 1 99 ? -14.573 9.087 -2.843 1.00 96.62 99 ALA A C 1
ATOM 730 O O . ALA A 1 99 ? -14.807 8.235 -1.985 1.00 96.62 99 ALA A O 1
ATOM 731 N N . GLU A 1 100 ? -15.481 9.418 -3.768 1.00 97.19 100 GLU A N 1
ATOM 732 C CA . GLU A 1 100 ? -16.809 8.793 -3.862 1.00 97.19 100 GLU A CA 1
ATOM 733 C C . GLU A 1 100 ? -16.714 7.287 -4.159 1.00 97.19 100 GLU A C 1
ATOM 735 O O . GLU A 1 100 ? -17.395 6.479 -3.524 1.00 97.19 100 GLU A O 1
ATOM 740 N N . GLN A 1 101 ? -15.841 6.886 -5.089 1.00 97.88 101 GLN A N 1
ATOM 741 C CA . GLN A 1 101 ? -15.595 5.469 -5.367 1.00 97.88 101 GLN A CA 1
ATOM 742 C C . GLN A 1 101 ? -14.919 4.765 -4.188 1.00 97.88 101 GLN A C 1
ATOM 744 O O . GLN A 1 101 ? -15.296 3.640 -3.867 1.00 97.88 101 GLN A O 1
ATOM 749 N N . SER A 1 102 ? -13.960 5.415 -3.524 1.00 98.06 102 SER A N 1
ATOM 750 C CA . SER A 1 102 ? -13.299 4.871 -2.337 1.00 98.06 102 SER A CA 1
ATOM 751 C C . SER A 1 102 ? -14.312 4.541 -1.246 1.00 98.06 102 SER A C 1
ATOM 753 O O . SER A 1 102 ? -14.277 3.437 -0.717 1.00 98.06 102 SER A O 1
ATOM 755 N N . LEU A 1 103 ? -15.275 5.427 -0.968 1.00 97.69 103 LEU A N 1
ATOM 756 C CA . LEU A 1 103 ? -16.348 5.151 -0.007 1.00 97.69 103 LEU A CA 1
ATOM 757 C C . LEU A 1 103 ? -17.167 3.909 -0.395 1.00 97.69 103 LEU A C 1
ATOM 759 O O . LEU A 1 103 ? -17.429 3.046 0.444 1.00 97.69 103 LEU A O 1
ATOM 763 N N . MET A 1 104 ? -17.556 3.792 -1.668 1.00 98.00 104 MET A N 1
ATOM 764 C CA . MET A 1 104 ? -18.307 2.626 -2.142 1.00 98.00 104 MET A CA 1
ATOM 765 C C . MET A 1 104 ? -17.506 1.328 -2.018 1.00 98.00 104 MET A C 1
ATOM 767 O O . MET A 1 104 ? -18.061 0.316 -1.593 1.00 98.00 104 MET A O 1
ATOM 771 N N . ILE A 1 105 ? -16.215 1.354 -2.353 1.00 98.31 105 ILE A N 1
ATOM 772 C CA . ILE A 1 105 ? -15.335 0.187 -2.254 1.00 98.31 105 ILE A CA 1
ATOM 773 C C . ILE A 1 105 ? -15.096 -0.182 -0.785 1.00 98.31 105 ILE A C 1
ATOM 775 O O . ILE A 1 105 ? -15.191 -1.355 -0.441 1.00 98.31 105 ILE A O 1
ATOM 779 N N . THR A 1 106 ? -14.887 0.789 0.107 1.00 97.88 106 THR A N 1
ATOM 780 C CA . THR A 1 106 ? -14.777 0.552 1.556 1.00 97.88 106 THR A CA 1
ATOM 781 C C . THR A 1 106 ? -16.004 -0.195 2.096 1.00 97.88 106 THR A C 1
ATOM 783 O O . THR A 1 106 ? -15.858 -1.206 2.781 1.00 97.88 106 THR A O 1
ATOM 786 N N . ASN A 1 107 ? -17.216 0.212 1.700 1.00 96.69 107 ASN A N 1
ATOM 787 C CA . ASN A 1 107 ? -18.461 -0.476 2.076 1.00 96.69 107 ASN A CA 1
ATOM 788 C C . ASN A 1 107 ? -18.602 -1.891 1.481 1.00 96.69 107 ASN A C 1
ATOM 790 O O . ASN A 1 107 ? -19.390 -2.701 1.970 1.00 96.69 107 ASN A O 1
ATOM 794 N N . GLN A 1 108 ? -17.909 -2.193 0.383 1.00 97.12 108 GLN A N 1
ATOM 795 C CA . GLN A 1 108 ? -17.854 -3.545 -0.176 1.00 97.12 108 GLN A CA 1
ATOM 796 C C . GLN A 1 108 ? -16.839 -4.405 0.581 1.00 97.12 108 GLN A C 1
ATOM 798 O O . GLN A 1 108 ? -17.119 -5.571 0.853 1.00 97.12 108 GLN A O 1
ATOM 803 N N . VAL A 1 109 ? -15.694 -3.826 0.951 1.00 95.94 109 VAL A N 1
ATOM 804 C CA . VAL A 1 109 ? -14.612 -4.503 1.679 1.00 95.94 109 VAL A CA 1
ATOM 805 C C . VAL A 1 109 ? -15.020 -4.907 3.092 1.00 95.94 109 VAL A C 1
ATOM 807 O O . VAL A 1 109 ? -14.595 -5.964 3.546 1.00 95.94 109 VAL A O 1
ATOM 810 N N . SER A 1 110 ? -15.916 -4.168 3.751 1.00 91.44 110 SER A N 1
ATOM 811 C CA . SER A 1 110 ? -16.459 -4.562 5.064 1.00 91.44 110 SER A CA 1
ATOM 812 C C . SER A 1 110 ? -17.229 -5.893 5.058 1.00 91.44 110 SER A C 1
ATOM 814 O O . SER A 1 110 ? -17.534 -6.430 6.118 1.00 91.44 110 SER A O 1
ATOM 816 N N . LYS A 1 111 ? -17.532 -6.450 3.877 1.00 94.19 111 LYS A N 1
ATOM 817 C CA . LYS A 1 111 ? -18.170 -7.766 3.708 1.00 94.19 111 LYS A CA 1
ATOM 818 C C . LYS A 1 111 ? -17.167 -8.914 3.557 1.00 94.19 111 LYS A C 1
ATOM 820 O O . LYS A 1 111 ? -17.590 -10.063 3.449 1.00 94.19 111 LYS A O 1
ATOM 825 N N . LEU A 1 112 ? -15.869 -8.618 3.471 1.00 94.94 112 LEU A N 1
ATOM 826 C CA . LEU A 1 112 ? -14.820 -9.633 3.414 1.00 94.94 112 LEU A CA 1
ATOM 827 C C . LEU A 1 112 ? -14.576 -10.240 4.805 1.00 94.94 112 LEU A C 1
ATOM 829 O O . LEU A 1 112 ? -14.770 -9.553 5.809 1.00 94.94 112 LEU A O 1
ATOM 833 N N . PRO A 1 113 ? -14.119 -11.502 4.876 1.00 91.00 113 PRO A N 1
ATOM 834 C CA . PRO A 1 113 ? -13.725 -12.113 6.141 1.00 91.00 113 PRO A CA 1
ATOM 835 C C . PRO A 1 113 ? -12.521 -11.370 6.736 1.00 91.00 113 PRO A C 1
ATOM 837 O O . PRO A 1 113 ? -11.472 -11.254 6.100 1.00 91.00 113 PRO A O 1
ATOM 840 N N . SER A 1 114 ? -12.672 -10.849 7.954 1.0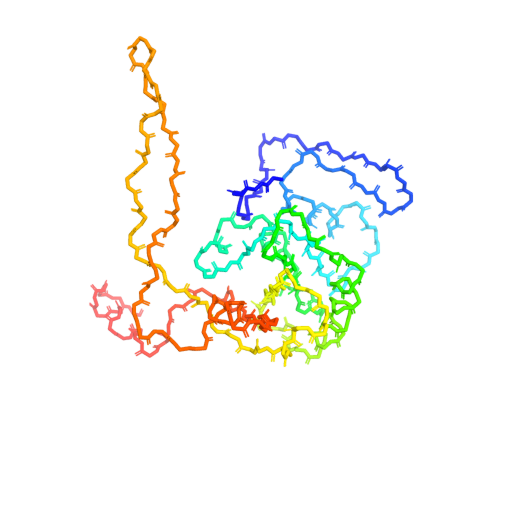0 84.88 114 SER A N 1
ATOM 841 C CA . SER A 1 114 ? -11.623 -10.102 8.659 1.00 84.88 114 SER A CA 1
ATOM 842 C C . SER A 1 114 ? -10.614 -10.990 9.392 1.00 84.88 114 SER A C 1
ATOM 844 O O . SER A 1 114 ? -9.525 -10.534 9.730 1.00 84.88 114 SER A O 1
ATOM 846 N N . ASP A 1 115 ? -10.909 -12.277 9.564 1.00 81.56 115 ASP A N 1
ATOM 847 C CA . ASP A 1 115 ? -10.060 -13.268 10.237 1.00 81.56 115 ASP A CA 1
ATOM 848 C C . ASP A 1 115 ? -8.959 -13.868 9.342 1.00 81.56 115 ASP A C 1
ATOM 850 O O . ASP A 1 115 ? -8.179 -14.707 9.789 1.00 81.56 115 ASP A O 1
ATOM 854 N N . GLN A 1 116 ? -8.848 -13.415 8.091 1.00 84.00 116 GLN A N 1
ATOM 855 C CA . GLN A 1 116 ? -7.912 -13.958 7.100 1.00 84.00 116 GLN A CA 1
ATOM 856 C C . GLN A 1 116 ? -6.629 -13.134 6.923 1.00 84.00 116 GLN A C 1
ATOM 858 O O . GLN A 1 116 ? -5.858 -13.400 6.003 1.00 84.00 116 GLN A O 1
ATOM 863 N N . ASN A 1 117 ? -6.376 -12.145 7.793 1.00 91.75 117 ASN A N 1
ATOM 864 C CA . ASN A 1 117 ? -5.172 -11.299 7.737 1.00 91.75 117 ASN A CA 1
ATOM 865 C C . ASN A 1 117 ? -4.997 -10.633 6.352 1.00 91.75 117 ASN A C 1
ATOM 867 O O . ASN A 1 117 ? -3.892 -10.523 5.815 1.00 91.75 117 ASN A O 1
ATOM 871 N N . LEU A 1 118 ? -6.123 -10.219 5.764 1.00 95.75 118 LEU A N 1
ATOM 872 C CA . LEU A 1 118 ? -6.188 -9.618 4.437 1.00 95.75 118 LEU A CA 1
ATOM 873 C C . LEU A 1 118 ? -5.912 -8.114 4.486 1.00 95.75 118 LEU A C 1
ATOM 875 O O . LEU A 1 118 ? -6.095 -7.456 5.509 1.00 95.75 118 LEU A O 1
ATOM 879 N N . LEU A 1 119 ? -5.535 -7.558 3.338 1.00 97.06 119 LEU A N 1
ATOM 880 C CA . LEU A 1 119 ? -5.488 -6.122 3.074 1.00 97.06 119 LEU A CA 1
ATOM 881 C C . LEU A 1 119 ? -5.930 -5.866 1.635 1.00 97.06 119 LEU A C 1
ATOM 883 O O . LEU A 1 119 ? -5.500 -6.568 0.721 1.00 97.06 119 LEU A O 1
ATOM 887 N N . VAL A 1 120 ? -6.752 -4.846 1.402 1.00 98.25 120 VAL A N 1
ATOM 888 C CA . VAL A 1 120 ? -7.170 -4.474 0.043 1.00 98.25 120 VAL A CA 1
ATOM 889 C C . VAL A 1 120 ? -6.345 -3.289 -0.458 1.00 98.25 120 VAL A C 1
ATOM 891 O O . VAL A 1 120 ? -6.331 -2.231 0.160 1.00 98.25 120 VAL A O 1
ATOM 894 N N . ASN A 1 121 ? -5.657 -3.450 -1.586 1.00 98.50 121 ASN A N 1
ATOM 895 C CA . ASN A 1 121 ? -4.937 -2.375 -2.271 1.00 98.50 121 ASN A CA 1
ATOM 896 C C . ASN A 1 121 ? -5.718 -1.950 -3.516 1.00 98.50 121 ASN A C 1
ATOM 898 O O . ASN A 1 121 ? -6.002 -2.775 -4.386 1.00 98.50 121 ASN A O 1
ATOM 902 N N . VAL A 1 122 ? -6.053 -0.666 -3.610 1.00 98.75 122 VAL A N 1
ATOM 903 C CA . VAL A 1 122 ? -6.871 -0.113 -4.689 1.00 98.75 122 VAL A CA 1
ATOM 904 C C . VAL A 1 122 ? -6.116 0.989 -5.408 1.00 98.75 122 VAL A C 1
ATOM 906 O O . VAL A 1 122 ? -5.670 1.957 -4.791 1.00 98.75 122 VAL A O 1
ATOM 909 N N . ASN A 1 123 ? -6.033 0.878 -6.731 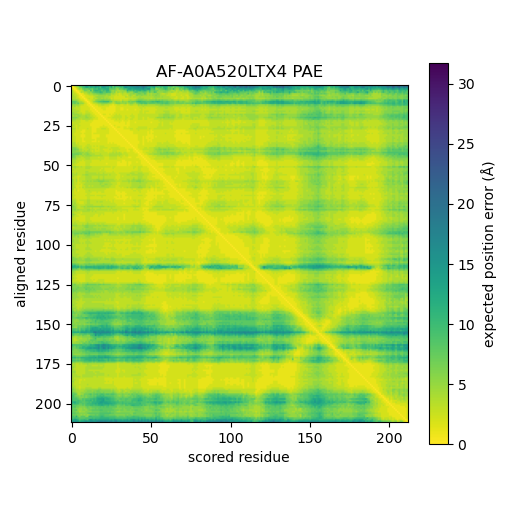1.00 98.69 123 ASN A N 1
ATOM 910 C CA . ASN A 1 123 ? -5.444 1.905 -7.580 1.00 98.69 123 ASN A CA 1
ATOM 911 C C . ASN A 1 123 ? -6.469 2.441 -8.585 1.00 98.69 123 ASN A C 1
ATOM 913 O O . ASN A 1 123 ? -7.152 1.679 -9.273 1.00 98.69 123 ASN A O 1
ATOM 917 N N . PHE A 1 124 ? -6.533 3.764 -8.704 1.00 98.56 124 PHE A N 1
ATOM 918 C CA . PHE A 1 124 ? -7.358 4.472 -9.680 1.00 98.56 124 PHE A CA 1
ATOM 919 C C . PHE A 1 124 ? -6.518 4.951 -10.872 1.00 98.56 124 PHE A C 1
ATOM 921 O O . PHE A 1 124 ? -5.431 5.496 -10.660 1.00 98.56 124 PHE A O 1
ATOM 928 N N . PRO A 1 125 ? -7.006 4.831 -12.120 1.00 97.62 125 PRO A N 1
ATOM 929 C CA . PRO A 1 125 ? -6.408 5.528 -13.255 1.00 97.62 125 PRO A CA 1
ATOM 930 C C . PRO A 1 125 ? -6.754 7.029 -13.213 1.00 97.62 125 PRO A C 1
ATOM 932 O O . PRO A 1 125 ? -7.855 7.406 -12.809 1.00 97.62 125 PRO A O 1
ATOM 935 N N . ASP A 1 126 ? -5.850 7.900 -13.673 1.00 94.56 126 ASP A N 1
ATOM 936 C CA . ASP A 1 126 ? -6.078 9.356 -13.704 1.00 94.56 126 ASP A CA 1
ATOM 937 C C . ASP A 1 126 ? -6.816 9.826 -14.970 1.00 94.56 126 ASP A C 1
ATOM 939 O O . ASP A 1 126 ? -6.265 10.416 -15.915 1.00 94.56 126 ASP A O 1
ATOM 943 N N . LEU A 1 127 ? -8.110 9.521 -15.002 1.00 94.31 127 LEU A N 1
ATOM 944 C CA . LEU A 1 127 ? -8.986 9.770 -16.139 1.00 94.31 127 LEU A CA 1
ATOM 945 C C . LEU A 1 127 ? -10.289 10.445 -15.699 1.00 94.31 127 LEU A C 1
ATOM 947 O O . LEU A 1 127 ? -10.735 10.259 -14.566 1.00 94.31 127 LEU A O 1
ATOM 951 N N . PRO A 1 128 ? -10.961 11.188 -16.600 1.00 92.88 128 PRO A N 1
ATOM 952 C CA . PRO A 1 128 ? -12.358 11.548 -16.394 1.00 92.88 128 PRO A CA 1
ATOM 953 C C . PRO A 1 128 ? -13.194 10.293 -16.120 1.00 92.88 128 PRO A C 1
ATOM 955 O O . PRO A 1 128 ? -12.985 9.263 -16.762 1.00 92.88 128 PRO A O 1
ATOM 958 N N . SER A 1 129 ? -14.177 10.392 -15.224 1.00 92.56 129 SER A N 1
ATOM 959 C CA . SER A 1 129 ? -15.008 9.251 -14.810 1.00 92.56 129 SER A CA 1
ATOM 960 C C . SER A 1 129 ? -15.675 8.531 -15.988 1.00 92.56 129 SER A C 1
ATOM 962 O O . SER A 1 129 ? -15.760 7.309 -15.993 1.00 92.56 129 SER A O 1
ATOM 964 N N . SER A 1 130 ? -16.050 9.260 -17.044 1.00 94.81 130 SER A N 1
AT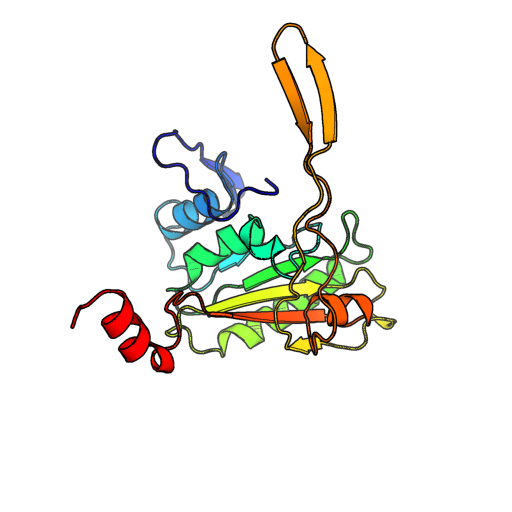OM 965 C CA . SER A 1 130 ? -16.632 8.709 -18.280 1.00 94.81 130 SER A CA 1
ATOM 966 C C . SER A 1 130 ? -15.686 7.829 -19.108 1.00 94.81 130 SER A C 1
ATOM 968 O O . SER A 1 130 ? -16.127 7.159 -20.042 1.00 94.81 130 SER A O 1
ATOM 970 N N . LYS A 1 131 ? -14.381 7.844 -18.816 1.00 96.38 131 LYS A N 1
ATOM 971 C CA . LYS A 1 131 ? -13.357 7.030 -19.488 1.00 96.38 131 LYS A CA 1
ATOM 972 C C . LYS A 1 131 ? -12.900 5.837 -18.651 1.00 96.38 131 LYS A C 1
ATOM 974 O O . LYS A 1 131 ? -12.169 4.994 -19.175 1.00 96.38 131 LYS A O 1
ATOM 979 N N . ILE A 1 132 ? -13.330 5.755 -17.393 1.00 97.19 132 ILE A N 1
ATOM 980 C CA . ILE A 1 132 ? -13.068 4.613 -16.520 1.00 97.19 132 ILE A CA 1
ATOM 981 C C . ILE A 1 132 ? -14.038 3.500 -16.906 1.00 97.19 132 ILE A C 1
ATOM 983 O O . ILE A 1 132 ? -15.253 3.675 -16.879 1.00 97.19 132 ILE A O 1
ATOM 987 N N . LYS A 1 133 ? -13.493 2.351 -17.307 1.00 98.06 133 LYS A N 1
ATOM 988 C CA . LYS A 1 133 ? -14.268 1.235 -17.871 1.00 98.06 133 LYS A CA 1
ATOM 989 C C . LYS A 1 133 ? -14.934 0.357 -16.809 1.00 98.06 133 LYS A C 1
ATOM 991 O O . LYS A 1 133 ? -15.721 -0.518 -17.154 1.00 98.06 133 LYS A O 1
ATOM 996 N N . GLY A 1 134 ? -14.602 0.569 -15.539 1.00 97.38 134 GLY A N 1
ATOM 997 C CA . GLY A 1 134 ? -15.134 -0.171 -14.400 1.00 97.38 134 GLY A CA 1
ATOM 998 C C . GLY A 1 134 ? -14.041 -0.560 -13.409 1.00 97.38 134 GLY A C 1
ATOM 999 O O . GLY A 1 134 ? -12.969 0.044 -13.375 1.00 97.38 134 GLY A O 1
ATOM 1000 N N . VAL A 1 135 ? -14.321 -1.600 -12.628 1.00 98.25 135 VAL A N 1
ATOM 1001 C CA . VAL A 1 135 ? -13.451 -2.140 -11.575 1.00 98.25 135 VAL A CA 1
ATOM 1002 C C . VAL A 1 135 ? -13.015 -3.557 -11.952 1.00 98.25 135 VAL A C 1
ATOM 1004 O O . VAL A 1 135 ? -13.792 -4.303 -12.552 1.00 98.25 135 VAL A O 1
ATOM 1007 N N . ARG A 1 136 ? -11.785 -3.945 -11.609 1.00 98.25 136 ARG A N 1
ATOM 1008 C CA . ARG A 1 136 ? -11.269 -5.308 -11.788 1.00 98.25 136 ARG A CA 1
ATOM 1009 C C . ARG A 1 136 ? -10.551 -5.793 -10.538 1.00 98.25 136 ARG A C 1
ATOM 1011 O O . ARG A 1 136 ? -9.706 -5.086 -10.000 1.00 98.25 136 ARG A O 1
ATOM 1018 N N . ILE A 1 137 ? -10.846 -7.033 -10.149 1.00 98.06 137 ILE A N 1
ATOM 1019 C CA . ILE A 1 137 ? -10.000 -7.787 -9.223 1.00 98.06 137 ILE A CA 1
ATOM 1020 C C . ILE A 1 137 ? -8.722 -8.182 -9.960 1.00 98.06 137 ILE A C 1
ATOM 1022 O O . ILE A 1 137 ? -8.785 -8.666 -11.096 1.00 98.06 137 ILE A O 1
ATOM 1026 N N . THR A 1 138 ? -7.580 -7.954 -9.325 1.00 98.25 138 THR A N 1
ATOM 1027 C CA . THR A 1 138 ? -6.263 -8.075 -9.948 1.00 98.25 138 THR A CA 1
ATOM 1028 C C . THR A 1 138 ? -5.275 -8.821 -9.067 1.00 98.25 138 THR A C 1
ATOM 1030 O O . THR A 1 138 ? -5.359 -8.778 -7.841 1.00 98.25 138 THR A O 1
ATOM 1033 N N . SER A 1 139 ? -4.308 -9.485 -9.698 1.00 96.25 139 SER A N 1
ATOM 1034 C CA . SER A 1 139 ? -3.068 -9.887 -9.033 1.00 96.25 139 SER A CA 1
ATOM 1035 C C . SER A 1 139 ? -2.045 -8.751 -9.095 1.00 96.25 139 SER A C 1
ATOM 1037 O O . SER A 1 139 ? -2.164 -7.841 -9.915 1.00 96.25 139 SER A O 1
ATOM 1039 N N . LEU A 1 140 ? -1.002 -8.818 -8.273 1.00 96.19 140 LEU A N 1
ATOM 1040 C CA . LEU A 1 140 ? 0.127 -7.898 -8.403 1.00 96.19 140 LEU A CA 1
ATOM 1041 C C . LEU A 1 140 ? 0.917 -8.198 -9.679 1.00 96.19 140 LEU A C 1
ATOM 1043 O O . LEU A 1 140 ? 1.215 -9.359 -9.976 1.00 96.19 140 LEU A O 1
ATOM 1047 N N . GLY A 1 141 ? 1.261 -7.151 -10.423 1.00 95.50 141 GLY A N 1
ATOM 1048 C CA . GLY A 1 141 ? 2.269 -7.219 -11.469 1.00 95.50 141 GLY A CA 1
ATOM 1049 C C . GLY A 1 141 ? 3.663 -7.470 -10.892 1.00 95.50 141 GLY A C 1
ATOM 1050 O O . GLY A 1 141 ? 4.034 -6.953 -9.846 1.00 95.50 141 GLY A O 1
ATOM 1051 N N . LYS A 1 142 ? 4.451 -8.266 -11.597 1.00 92.94 142 LYS A N 1
ATOM 1052 C CA . LYS A 1 142 ? 5.837 -8.591 -11.265 1.00 92.94 142 LYS A CA 1
ATOM 1053 C C . LYS A 1 142 ? 6.774 -7.857 -12.203 1.00 92.94 142 LYS A C 1
ATOM 1055 O O . LYS A 1 142 ? 6.495 -7.752 -13.408 1.00 92.94 142 LYS A O 1
ATOM 1060 N N . ARG A 1 143 ? 7.882 -7.370 -11.666 1.00 89.94 143 ARG A N 1
ATOM 1061 C CA . ARG A 1 143 ? 8.924 -6.712 -12.444 1.00 89.94 143 ARG A CA 1
ATOM 1062 C C . ARG A 1 143 ? 10.181 -7.577 -12.458 1.00 89.94 143 ARG A C 1
ATOM 1064 O O . ARG A 1 143 ? 10.342 -8.506 -11.672 1.00 89.94 143 ARG A O 1
ATOM 1071 N N . GLY A 1 144 ? 11.026 -7.333 -13.449 1.00 88.31 144 GLY A N 1
ATOM 1072 C CA . GLY A 1 144 ? 12.369 -7.887 -13.496 1.00 88.31 144 GLY A CA 1
ATOM 1073 C C . GLY A 1 144 ? 13.287 -7.205 -12.485 1.00 88.31 144 GLY A C 1
ATOM 1074 O O . GLY A 1 144 ? 12.856 -6.429 -11.636 1.00 88.31 144 GLY A O 1
ATOM 1075 N N . VAL A 1 145 ? 14.582 -7.480 -12.607 1.00 86.44 145 VAL A N 1
ATOM 1076 C CA . VAL A 1 145 ? 15.601 -6.818 -11.787 1.00 86.44 145 VAL A CA 1
ATOM 1077 C C . VAL A 1 145 ? 15.552 -5.299 -12.040 1.00 86.44 145 VAL A C 1
ATOM 1079 O O . VAL A 1 145 ? 15.502 -4.902 -13.208 1.00 86.44 145 VAL A O 1
ATOM 1082 N N . PRO A 1 146 ? 15.550 -4.455 -10.988 1.00 86.25 146 PRO A N 1
ATOM 1083 C CA . PRO A 1 146 ? 15.649 -3.007 -11.142 1.00 86.25 146 PRO A CA 1
ATOM 1084 C C . PRO A 1 146 ? 16.929 -2.582 -11.862 1.00 86.25 146 PRO A C 1
ATOM 1086 O O . PRO A 1 146 ? 17.939 -3.292 -11.838 1.00 86.25 146 PRO A O 1
ATOM 1089 N N . ASP A 1 147 ? 16.902 -1.392 -12.456 1.00 85.06 147 ASP A N 1
ATOM 1090 C CA . ASP A 1 147 ? 18.086 -0.829 -13.099 1.00 85.06 147 ASP A CA 1
ATOM 1091 C C . ASP A 1 147 ? 19.188 -0.520 -12.073 1.00 85.06 147 ASP A C 1
ATOM 1093 O O . ASP A 1 147 ? 18.944 -0.330 -10.876 1.00 85.06 147 ASP A O 1
ATOM 1097 N N . THR A 1 148 ? 20.433 -0.462 -12.552 1.00 89.31 148 THR A N 1
ATOM 1098 C CA . THR A 1 148 ? 21.561 -0.052 -11.705 1.00 89.31 148 THR A CA 1
ATOM 1099 C C . THR A 1 148 ? 21.334 1.385 -11.221 1.00 89.31 148 THR A C 1
ATOM 1101 O O . THR A 1 148 ? 21.013 2.235 -12.049 1.00 89.31 148 THR A O 1
ATOM 1104 N N . PRO A 1 149 ? 21.515 1.690 -9.919 1.00 92.00 149 PRO A N 1
ATOM 1105 C CA . PRO A 1 149 ? 21.363 3.050 -9.417 1.00 92.00 149 PRO A CA 1
ATOM 1106 C C . PRO A 1 149 ? 22.299 4.034 -10.121 1.00 92.00 149 PRO A C 1
ATOM 1108 O O . PRO A 1 149 ? 23.493 3.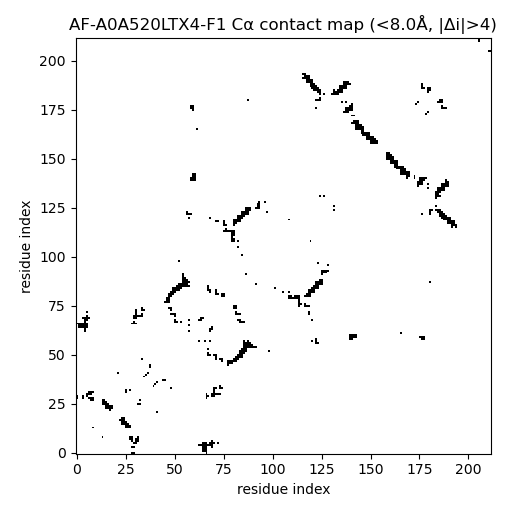763 -10.290 1.00 92.00 149 PRO A O 1
ATOM 1111 N N . ASP A 1 150 ? 21.771 5.204 -10.459 1.00 91.69 150 ASP A N 1
ATOM 1112 C CA . ASP A 1 150 ? 22.527 6.264 -11.107 1.00 91.69 150 ASP A CA 1
ATOM 1113 C C . ASP A 1 150 ? 23.487 6.911 -10.114 1.00 91.69 150 ASP A C 1
ATOM 1115 O O . ASP A 1 150 ? 23.093 7.350 -9.031 1.00 91.69 150 ASP A O 1
ATOM 1119 N N . LEU A 1 151 ? 24.756 7.013 -10.497 1.00 94.81 151 LEU A N 1
ATOM 1120 C CA . LEU A 1 151 ? 25.741 7.805 -9.776 1.00 94.81 151 LEU A CA 1
ATOM 1121 C C . LEU A 1 151 ? 25.526 9.289 -10.095 1.00 94.81 151 LEU A C 1
ATOM 1123 O O . LEU A 1 151 ? 25.865 9.755 -11.180 1.00 94.81 151 LEU A O 1
ATOM 1127 N N . ILE A 1 152 ? 24.989 10.035 -9.136 1.00 96.56 152 ILE A N 1
ATOM 1128 C CA . ILE A 1 152 ? 24.589 11.433 -9.331 1.00 96.56 152 ILE A CA 1
ATOM 1129 C C . ILE A 1 152 ? 25.780 12.380 -9.216 1.00 96.56 152 ILE A C 1
ATOM 1131 O O . ILE A 1 152 ? 25.904 13.327 -9.989 1.00 96.56 152 ILE A O 1
ATOM 1135 N N . ARG A 1 153 ? 26.650 12.154 -8.226 1.00 95.62 153 ARG A N 1
ATOM 1136 C CA . ARG A 1 153 ? 27.832 12.993 -7.991 1.00 95.62 153 ARG A CA 1
ATOM 1137 C C . ARG A 1 153 ? 28.870 12.309 -7.109 1.00 95.62 153 ARG A C 1
ATOM 1139 O O . ARG A 1 153 ? 28.556 11.380 -6.361 1.00 95.62 153 ARG A O 1
ATOM 1146 N N . HIS A 1 154 ? 30.090 12.836 -7.171 1.00 96.94 154 HIS A N 1
ATOM 1147 C CA . HIS A 1 154 ? 31.205 12.528 -6.277 1.00 96.94 154 HIS A CA 1
ATOM 1148 C C . HIS A 1 154 ? 31.585 13.766 -5.460 1.00 96.94 154 HIS A C 1
ATOM 1150 O O . HIS A 1 154 ? 31.549 14.878 -5.985 1.00 96.94 154 HIS A O 1
ATOM 1156 N N . GLU A 1 155 ? 31.971 13.568 -4.204 1.00 95.56 155 GLU A N 1
ATOM 1157 C CA . GLU A 1 155 ? 32.525 14.607 -3.329 1.00 95.56 155 GLU A CA 1
ATOM 1158 C C . GLU A 1 155 ? 33.553 13.959 -2.399 1.00 95.56 155 GLU A C 1
ATOM 1160 O O . GLU A 1 15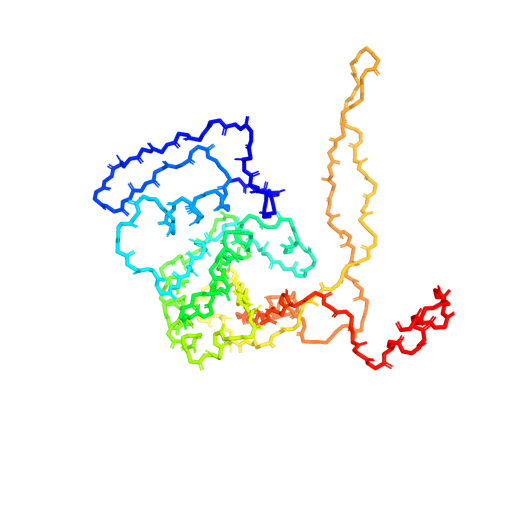5 ? 33.215 13.036 -1.662 1.00 95.56 155 GLU A O 1
ATOM 1165 N N . ASP A 1 156 ? 34.812 14.391 -2.482 1.00 93.31 156 ASP A N 1
ATOM 1166 C CA . ASP A 1 156 ? 35.959 13.753 -1.827 1.00 93.31 156 ASP A CA 1
ATOM 1167 C C . ASP A 1 156 ? 35.992 12.226 -2.043 1.00 93.31 156 ASP A C 1
ATOM 1169 O O . ASP A 1 156 ? 36.157 11.745 -3.166 1.00 93.31 156 ASP A O 1
ATOM 1173 N N . SER A 1 157 ? 35.829 11.451 -0.969 1.00 94.31 157 SER A N 1
ATOM 1174 C CA . SER A 1 157 ? 35.762 9.987 -0.982 1.00 94.31 157 SER A CA 1
ATOM 1175 C C . SER A 1 157 ? 34.330 9.436 -1.060 1.00 94.31 157 SER A C 1
ATOM 1177 O O . SER A 1 157 ? 34.147 8.217 -1.096 1.00 94.31 157 SER A O 1
ATOM 1179 N N . ALA A 1 158 ? 33.313 10.300 -1.101 1.00 95.81 158 ALA A N 1
ATOM 1180 C CA . ALA A 1 158 ? 31.904 9.928 -1.100 1.00 95.81 158 ALA A CA 1
ATOM 1181 C C . ALA A 1 158 ? 31.297 9.883 -2.513 1.00 95.81 158 ALA A C 1
ATOM 1183 O O . ALA A 1 158 ? 31.581 10.706 -3.388 1.00 95.81 158 ALA A O 1
ATOM 1184 N N . LYS A 1 159 ? 30.396 8.916 -2.711 1.00 96.81 159 LYS A N 1
ATOM 1185 C CA . LYS A 1 159 ? 29.598 8.727 -3.927 1.00 96.81 159 LYS A CA 1
ATOM 1186 C C . LYS A 1 159 ? 28.120 8.759 -3.575 1.00 96.81 159 LYS A C 1
ATOM 1188 O O . LYS A 1 159 ? 27.704 8.117 -2.612 1.00 96.81 159 LYS A O 1
ATOM 1193 N N . PHE A 1 160 ? 27.336 9.474 -4.369 1.00 95.69 160 PHE A N 1
ATOM 1194 C CA . PHE A 1 160 ? 25.912 9.677 -4.124 1.00 95.69 160 PHE A CA 1
ATOM 1195 C C . PHE A 1 160 ? 25.113 9.041 -5.251 1.00 95.69 160 PHE A C 1
ATOM 1197 O O . PHE A 1 160 ? 25.320 9.381 -6.415 1.00 95.69 160 PHE A O 1
ATOM 1204 N N . TYR A 1 161 ? 24.202 8.141 -4.895 1.00 95.62 161 TYR A N 1
ATOM 1205 C CA . TYR A 1 161 ? 23.399 7.383 -5.847 1.00 95.62 161 TYR A CA 1
ATOM 1206 C C . TYR A 1 161 ? 21.920 7.745 -5.737 1.00 95.62 161 TYR A C 1
ATOM 1208 O O . TYR A 1 161 ? 21.439 8.077 -4.652 1.00 95.62 161 TYR A O 1
ATOM 1216 N N . SER A 1 162 ? 21.200 7.631 -6.850 1.00 91.88 162 SER A N 1
ATOM 1217 C CA . SER A 1 162 ? 19.739 7.644 -6.888 1.00 91.88 162 SER A CA 1
ATOM 1218 C C . SER A 1 162 ? 19.235 6.347 -7.500 1.00 91.88 162 SER A C 1
ATOM 1220 O O . SER A 1 162 ? 19.812 5.840 -8.458 1.00 91.88 162 SER A O 1
ATOM 1222 N N . PHE A 1 163 ? 18.144 5.814 -6.961 1.00 86.81 163 PHE A N 1
ATOM 1223 C CA . PHE A 1 163 ? 17.490 4.647 -7.541 1.00 86.81 163 PHE A CA 1
ATOM 1224 C C . PHE A 1 163 ? 16.589 5.067 -8.704 1.00 86.81 163 PHE A C 1
ATOM 1226 O O . PHE A 1 163 ? 15.892 6.082 -8.621 1.00 86.81 163 PHE A O 1
ATOM 1233 N N . GLY A 1 164 ? 16.639 4.279 -9.777 1.00 78.88 164 GLY A N 1
ATOM 1234 C CA . GLY A 1 164 ? 15.758 4.392 -10.933 1.00 78.88 164 GLY A CA 1
ATOM 1235 C C . GLY A 1 164 ? 14.460 3.588 -10.768 1.00 78.88 164 GLY A C 1
ATOM 1236 O O . GLY A 1 164 ? 14.111 3.183 -9.656 1.00 78.88 164 GLY A O 1
ATOM 1237 N N . PRO A 1 165 ? 13.726 3.352 -11.867 1.00 74.44 165 PRO A N 1
ATOM 1238 C CA . PRO A 1 165 ? 12.499 2.558 -11.866 1.00 74.44 165 PRO A CA 1
ATOM 1239 C C . PRO A 1 165 ? 12.713 1.118 -11.372 1.00 74.44 165 PRO A C 1
ATOM 1241 O O . PRO A 1 165 ? 13.779 0.532 -11.552 1.00 74.44 165 PRO A O 1
ATOM 1244 N N . SER A 1 166 ? 11.654 0.501 -10.845 1.00 76.62 166 SER A N 1
ATOM 1245 C CA . SER A 1 166 ? 11.643 -0.861 -10.278 1.00 76.62 166 SER A CA 1
ATOM 1246 C C . SER A 1 166 ? 11.826 -2.006 -11.293 1.00 76.62 166 SER A C 1
ATOM 1248 O O . SER A 1 166 ? 11.467 -3.142 -11.004 1.00 76.62 166 SER A O 1
ATOM 1250 N N . GLY A 1 167 ? 12.343 -1.728 -12.492 1.00 84.19 167 GLY A N 1
ATOM 1251 C CA . GLY A 1 167 ? 12.537 -2.700 -13.569 1.00 84.19 167 GLY A CA 1
ATOM 1252 C C . GLY A 1 167 ? 11.344 -2.849 -14.526 1.00 84.19 167 GLY A C 1
ATOM 1253 O O . GLY A 1 167 ? 10.220 -2.380 -14.286 1.00 84.19 167 GLY A O 1
ATOM 1254 N N . ALA A 1 168 ? 11.608 -3.515 -15.653 1.00 86.94 168 ALA A N 1
ATOM 1255 C CA . ALA A 1 168 ? 10.615 -3.797 -16.689 1.00 86.94 168 ALA A CA 1
ATOM 1256 C C . ALA A 1 168 ? 9.591 -4.846 -16.229 1.00 86.94 168 ALA A C 1
ATOM 1258 O O . ALA A 1 168 ? 9.899 -5.718 -15.420 1.00 86.94 168 ALA A O 1
ATOM 1259 N N . LEU A 1 169 ? 8.371 -4.793 -16.768 1.00 88.88 169 LEU A N 1
ATOM 1260 C CA . LEU A 1 169 ? 7.359 -5.817 -16.500 1.00 88.88 169 LEU A CA 1
ATOM 1261 C C . LEU A 1 169 ? 7.785 -7.160 -17.084 1.00 88.88 169 LEU A C 1
ATOM 1263 O O . LEU A 1 169 ? 8.211 -7.230 -18.237 1.00 88.88 169 LEU A O 1
ATOM 1267 N N . LEU A 1 170 ? 7.615 -8.229 -16.307 1.00 91.00 170 LEU A N 1
ATOM 1268 C CA . LEU A 1 170 ? 7.795 -9.580 -16.833 1.00 91.00 170 LEU A CA 1
ATOM 1269 C C . LEU A 1 170 ? 6.703 -9.902 -17.874 1.00 91.00 170 LEU A C 1
ATOM 1271 O O . LEU A 1 170 ? 5.561 -9.453 -17.706 1.00 91.00 170 LEU A O 1
ATOM 1275 N N . PRO A 1 171 ? 7.025 -10.672 -18.929 1.00 88.94 171 PRO A N 1
ATOM 1276 C CA . PRO A 1 171 ? 6.057 -11.060 -19.952 1.00 88.94 171 PRO A CA 1
ATOM 1277 C C . PRO A 1 171 ? 5.006 -12.044 -19.414 1.00 88.94 171 PRO A C 1
ATOM 1279 O O . PRO A 1 171 ? 5.144 -12.594 -18.322 1.00 88.94 171 PRO A O 1
ATOM 1282 N N . ASP A 1 172 ? 3.945 -12.253 -20.198 1.00 89.50 172 ASP A N 1
ATOM 1283 C CA . ASP A 1 172 ? 2.919 -13.297 -20.010 1.00 89.50 172 ASP A CA 1
ATOM 1284 C C . ASP A 1 172 ? 2.150 -13.270 -18.678 1.00 89.50 172 ASP A C 1
ATOM 1286 O O . ASP A 1 172 ? 1.487 -14.232 -18.287 1.00 89.50 172 ASP A O 1
ATOM 1290 N N . GLN A 1 173 ? 2.175 -12.133 -17.988 1.00 90.88 173 GLN A N 1
ATOM 1291 C CA . GLN A 1 173 ? 1.334 -11.900 -16.823 1.00 90.88 173 GLN A CA 1
ATOM 1292 C C . GLN A 1 173 ? -0.097 -11.583 -17.256 1.00 90.88 173 GLN A C 1
ATOM 1294 O O . GLN A 1 173 ? -0.324 -10.891 -18.249 1.00 90.88 173 GLN A O 1
ATOM 1299 N N . VAL A 1 174 ? -1.083 -12.060 -16.500 1.00 89.38 174 VAL A N 1
ATOM 1300 C CA . VAL A 1 174 ? -2.499 -11.937 -16.859 1.00 89.38 174 VAL A CA 1
ATOM 1301 C C . VAL A 1 174 ? -3.281 -11.383 -15.676 1.00 89.38 174 VAL A C 1
ATOM 1303 O O . VAL A 1 174 ? -3.139 -11.874 -14.561 1.00 89.38 174 VAL A O 1
ATOM 1306 N N . ARG A 1 175 ? -4.152 -10.399 -15.942 1.00 93.31 175 ARG A N 1
ATOM 1307 C CA . ARG A 1 175 ? -5.043 -9.762 -14.949 1.00 93.31 175 ARG A CA 1
ATOM 1308 C C . ARG A 1 175 ? -4.278 -9.087 -13.804 1.00 93.31 175 ARG A C 1
ATOM 1310 O O . ARG A 1 175 ? -4.713 -9.131 -12.654 1.00 93.31 175 ARG A O 1
ATOM 1317 N N . THR A 1 176 ? -3.166 -8.433 -14.129 1.00 97.50 176 THR A N 1
ATOM 1318 C CA . THR A 1 176 ? -2.415 -7.662 -13.136 1.00 97.50 176 THR A CA 1
ATOM 1319 C C . THR A 1 176 ? -3.044 -6.296 -12.880 1.00 97.50 176 THR A C 1
ATOM 1321 O O . THR A 1 176 ? -3.783 -5.751 -13.707 1.00 97.50 176 THR A O 1
ATOM 1324 N N . ASP A 1 177 ? -2.734 -5.729 -11.724 1.00 97.75 177 ASP A N 1
ATOM 1325 C CA . ASP A 1 177 ? -3.073 -4.364 -11.335 1.00 97.75 177 ASP A CA 1
ATOM 1326 C C . ASP A 1 177 ? -2.539 -3.334 -12.335 1.00 97.75 177 ASP A C 1
ATOM 1328 O O . ASP A 1 177 ? -3.277 -2.448 -12.768 1.00 97.75 177 ASP A O 1
ATOM 1332 N N . ILE A 1 178 ? -1.304 -3.518 -12.797 1.00 95.81 178 ILE A N 1
ATOM 1333 C CA . ILE A 1 178 ? -0.665 -2.676 -13.813 1.00 95.81 178 ILE A CA 1
ATOM 1334 C C . ILE A 1 178 ? -1.457 -2.704 -15.124 1.00 95.81 178 ILE A C 1
ATOM 1336 O O . ILE A 1 178 ? -1.845 -1.651 -15.631 1.00 95.81 178 ILE A O 1
ATOM 1340 N N . GLN A 1 179 ? -1.807 -3.898 -15.616 1.00 96.00 179 GLN A N 1
ATOM 1341 C CA . GLN A 1 179 ? -2.633 -4.040 -16.818 1.00 96.00 179 GLN A CA 1
ATOM 1342 C C . GLN A 1 179 ? -4.019 -3.415 -16.647 1.00 96.00 179 GLN A C 1
ATOM 1344 O O . GLN A 1 179 ? -4.563 -2.854 -17.597 1.00 96.00 179 GLN A O 1
ATOM 1349 N N . ALA A 1 180 ? -4.629 -3.520 -15.464 1.00 98.06 180 ALA A N 1
ATOM 1350 C CA . ALA A 1 180 ? -5.932 -2.916 -15.213 1.00 98.06 180 ALA A CA 1
ATOM 1351 C C . ALA A 1 180 ? -5.870 -1.387 -15.313 1.00 98.06 180 ALA A C 1
ATOM 1353 O O . ALA A 1 180 ? -6.700 -0.809 -16.019 1.00 98.06 180 ALA A O 1
ATOM 1354 N N . ILE A 1 181 ? -4.866 -0.755 -14.695 1.00 97.69 181 ILE A N 1
ATOM 1355 C CA . ILE A 1 181 ? -4.654 0.695 -14.785 1.00 97.69 181 ILE A CA 1
ATOM 1356 C C . ILE A 1 181 ? -4.410 1.131 -16.232 1.00 97.69 181 ILE A C 1
ATOM 1358 O O . ILE A 1 181 ? -5.112 2.018 -16.717 1.00 97.69 181 ILE A O 1
ATOM 1362 N N . GLU A 1 182 ? -3.493 0.474 -16.949 1.00 95.25 182 GLU A N 1
ATOM 1363 C CA . GLU A 1 182 ? -3.193 0.767 -18.362 1.00 95.25 182 GLU A CA 1
ATOM 1364 C C . GLU A 1 182 ? -4.415 0.593 -19.276 1.00 95.25 182 GLU A C 1
ATOM 1366 O O . GLU A 1 182 ? -4.571 1.284 -20.282 1.00 95.25 182 GLU A O 1
ATOM 1371 N N . GLN A 1 183 ? -5.319 -0.321 -18.920 1.00 97.00 183 GLN A N 1
ATOM 1372 C CA . GLN A 1 183 ? -6.549 -0.579 -19.666 1.00 97.00 183 GLN A CA 1
ATOM 1373 C C . GLN A 1 183 ? -7.737 0.276 -19.204 1.00 97.00 183 GLN A C 1
ATOM 1375 O O . GLN A 1 183 ? -8.844 0.080 -19.726 1.00 97.00 183 GLN A O 1
ATOM 1380 N N . ASN A 1 184 ? -7.513 1.255 -18.320 1.00 97.56 184 ASN A N 1
ATOM 1381 C CA . ASN A 1 184 ? -8.482 2.215 -17.780 1.00 97.56 184 ASN A CA 1
ATOM 1382 C C . ASN A 1 184 ? -9.528 1.607 -16.829 1.00 97.56 184 ASN A C 1
ATOM 1384 O O . ASN A 1 184 ? -10.689 2.027 -16.829 1.00 97.56 184 ASN A O 1
ATOM 1388 N N . TYR A 1 185 ? -9.140 0.616 -16.033 1.00 98.62 185 TYR A N 1
ATOM 1389 C CA . TYR A 1 185 ? -9.947 0.060 -14.947 1.00 98.62 185 TYR A CA 1
ATOM 1390 C C . TYR A 1 185 ? -9.376 0.474 -13.594 1.00 98.62 185 TYR A C 1
ATOM 1392 O O . TYR A 1 185 ? -8.169 0.636 -13.448 1.00 98.62 185 TYR A O 1
ATOM 1400 N N . ILE A 1 186 ? -10.244 0.592 -12.592 1.00 98.69 186 ILE A N 1
ATOM 1401 C CA . ILE A 1 186 ? -9.830 0.621 -11.187 1.00 98.69 186 ILE A CA 1
ATOM 1402 C C . ILE A 1 186 ? -9.342 -0.785 -10.832 1.00 98.69 186 ILE A C 1
ATOM 1404 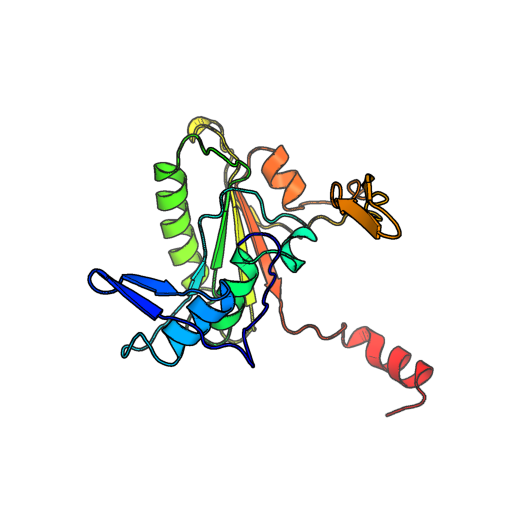O O . ILE A 1 186 ? -10.051 -1.766 -11.074 1.00 98.69 186 ILE A O 1
ATOM 1408 N N . SER A 1 187 ? -8.138 -0.885 -10.283 1.00 98.75 187 SER A N 1
ATOM 1409 C CA . SER A 1 187 ? -7.555 -2.144 -9.820 1.00 98.75 187 SER A CA 1
ATOM 1410 C C . SER A 1 187 ? -7.875 -2.353 -8.344 1.00 98.75 187 SER A C 1
ATOM 1412 O O . SER A 1 187 ? -7.733 -1.424 -7.551 1.00 98.75 187 SER A O 1
ATOM 1414 N N . ILE A 1 188 ? -8.284 -3.572 -7.987 1.00 98.69 188 ILE A N 1
ATOM 1415 C CA . ILE A 1 188 ? -8.452 -4.033 -6.609 1.00 98.69 188 ILE A CA 1
ATOM 1416 C C . ILE A 1 188 ? -7.651 -5.325 -6.441 1.00 98.69 188 ILE A C 1
ATOM 1418 O O . ILE A 1 188 ? -8.032 -6.375 -6.962 1.00 98.69 188 ILE A O 1
ATOM 1422 N N . SER A 1 189 ? -6.564 -5.255 -5.684 1.00 98.19 189 SER A N 1
ATOM 1423 C CA . SER A 1 189 ? -5.748 -6.410 -5.313 1.00 98.19 189 SER A CA 1
ATOM 1424 C C . SER A 1 189 ? -6.029 -6.779 -3.858 1.00 98.19 189 SER A C 1
ATOM 1426 O O . SER A 1 189 ? -5.844 -5.956 -2.962 1.00 98.19 189 SER A O 1
ATOM 1428 N N . ILE A 1 190 ? -6.483 -8.010 -3.620 1.00 96.56 190 ILE A N 1
ATOM 1429 C CA . ILE A 1 190 ? -6.663 -8.560 -2.270 1.00 96.56 190 ILE A CA 1
ATOM 1430 C C . ILE A 1 190 ? -5.351 -9.240 -1.885 1.00 96.56 190 ILE A C 1
ATOM 1432 O O . ILE A 1 190 ? -4.926 -10.188 -2.543 1.00 96.56 190 ILE A O 1
ATOM 1436 N N . LEU A 1 191 ? -4.690 -8.716 -0.859 1.00 94.94 191 LEU A N 1
ATOM 1437 C CA . LEU A 1 191 ? -3.383 -9.165 -0.401 1.00 94.94 191 LEU A CA 1
ATOM 1438 C C . LEU A 1 191 ? -3.544 -10.048 0.831 1.00 94.94 191 LEU A C 1
ATOM 1440 O O . LEU A 1 191 ? -4.138 -9.625 1.821 1.00 94.94 191 LEU A O 1
ATOM 1444 N N . ASP A 1 192 ? -2.975 -11.247 0.766 1.00 92.56 192 ASP A N 1
ATOM 1445 C CA . ASP A 1 192 ? -2.848 -12.154 1.902 1.00 92.56 192 ASP A CA 1
ATOM 1446 C C . ASP A 1 192 ? -1.491 -11.927 2.585 1.00 92.56 192 ASP A C 1
ATOM 1448 O O . ASP A 1 192 ? -0.430 -12.076 1.973 1.00 92.56 192 ASP A O 1
ATOM 1452 N N . TYR A 1 193 ? -1.529 -11.553 3.863 1.00 90.88 193 TYR A N 1
ATOM 1453 C CA . TYR A 1 193 ? -0.347 -11.293 4.676 1.00 90.88 193 TYR A CA 1
ATOM 1454 C C . TYR A 1 193 ? 0.005 -12.428 5.653 1.00 90.88 193 TYR A C 1
ATOM 1456 O O . TYR A 1 193 ? 0.722 -12.201 6.634 1.00 90.88 193 TYR A O 1
ATOM 1464 N N . ASN A 1 194 ? -0.460 -13.652 5.408 1.00 88.75 194 ASN A N 1
ATOM 1465 C CA . ASN A 1 194 ? -0.042 -14.827 6.172 1.00 88.75 194 ASN A CA 1
ATOM 1466 C C . ASN A 1 194 ? 1.434 -15.191 5.946 1.00 88.75 194 ASN A C 1
ATOM 1468 O O . ASN A 1 194 ? 2.016 -15.852 6.801 1.00 88.75 194 ASN A O 1
ATOM 1472 N N . LEU A 1 195 ? 2.056 -14.715 4.854 1.00 86.81 195 LEU A N 1
ATOM 1473 C CA . LEU A 1 195 ? 3.490 -14.826 4.500 1.00 86.81 195 LEU A CA 1
ATOM 1474 C C . LEU A 1 195 ? 4.063 -16.252 4.378 1.00 86.81 195 LEU A C 1
ATOM 1476 O O . LEU A 1 195 ? 5.156 -16.418 3.839 1.00 86.81 195 LEU A O 1
ATOM 1480 N N . GLY A 1 196 ? 3.358 -17.271 4.864 1.00 86.06 196 GLY A N 1
ATOM 1481 C CA . GLY A 1 196 ? 3.762 -18.665 4.777 1.00 86.06 196 GLY A CA 1
ATOM 1482 C C . GLY A 1 196 ? 3.811 -19.146 3.332 1.00 86.06 196 GLY A C 1
ATOM 1483 O O . GLY A 1 196 ? 2.924 -18.852 2.531 1.00 86.06 196 GLY A O 1
ATOM 1484 N N . ALA A 1 197 ? 4.852 -19.912 3.009 1.00 86.06 197 ALA A N 1
ATOM 1485 C CA . ALA A 1 197 ? 4.882 -20.669 1.768 1.00 86.06 197 ALA A CA 1
ATOM 1486 C C . ALA A 1 197 ? 3.757 -21.712 1.760 1.00 86.06 197 ALA A C 1
ATOM 1488 O O . ALA A 1 197 ? 3.366 -22.222 2.814 1.00 86.06 197 ALA A O 1
ATOM 1489 N N . ASP A 1 198 ? 3.287 -22.050 0.561 1.00 85.19 198 ASP A N 1
ATOM 1490 C CA . ASP A 1 198 ? 2.277 -23.084 0.364 1.00 85.19 198 ASP A CA 1
ATOM 1491 C C . ASP A 1 198 ? 2.688 -24.391 1.067 1.00 85.19 198 ASP A C 1
ATOM 1493 O O . ASP A 1 198 ? 3.790 -24.916 0.850 1.00 85.19 198 ASP A O 1
ATOM 1497 N N . LEU A 1 199 ? 1.782 -24.912 1.902 1.00 88.75 199 LEU A N 1
ATOM 1498 C CA . LEU A 1 199 ? 1.963 -26.153 2.654 1.00 88.75 199 LEU A CA 1
ATOM 1499 C C . LEU A 1 199 ? 2.267 -27.347 1.737 1.00 88.75 199 LEU A C 1
ATOM 1501 O O . LEU A 1 199 ? 2.946 -28.279 2.158 1.00 88.75 199 LEU A O 1
ATOM 1505 N N . VAL A 1 200 ? 1.855 -27.297 0.465 1.00 93.81 200 VAL A N 1
ATOM 1506 C CA . VAL A 1 200 ? 2.107 -28.349 -0.536 1.00 93.81 200 VAL A CA 1
ATOM 1507 C C . VAL A 1 200 ? 3.601 -28.650 -0.726 1.00 93.81 200 VAL A C 1
ATOM 1509 O O . VAL A 1 200 ? 3.954 -29.762 -1.109 1.00 93.81 200 VAL A O 1
ATOM 1512 N N . ARG A 1 201 ? 4.502 -27.693 -0.457 1.00 92.94 201 ARG A N 1
ATOM 1513 C CA . ARG A 1 201 ? 5.959 -27.891 -0.596 1.00 92.94 201 ARG A CA 1
ATOM 1514 C C . ARG A 1 201 ? 6.686 -28.176 0.719 1.00 92.94 201 ARG A C 1
ATOM 1516 O O . ARG A 1 201 ? 7.911 -28.260 0.713 1.00 92.94 201 ARG A O 1
ATOM 1523 N N . TRP A 1 202 ? 5.974 -28.330 1.833 1.00 93.06 202 TRP A N 1
ATOM 1524 C CA . TRP A 1 202 ? 6.616 -28.456 3.143 1.00 93.06 202 TRP A CA 1
ATOM 1525 C C . TRP A 1 202 ? 7.468 -29.708 3.298 1.00 93.06 202 TRP A C 1
ATOM 1527 O O . TRP A 1 202 ? 8.559 -29.599 3.844 1.00 93.06 202 TRP A O 1
ATOM 1537 N N . ASP A 1 203 ? 7.041 -30.855 2.771 1.00 94.88 203 ASP A N 1
ATOM 1538 C CA . ASP A 1 203 ? 7.851 -32.080 2.837 1.00 94.88 203 ASP A CA 1
ATOM 1539 C C . ASP A 1 203 ? 9.180 -31.920 2.088 1.00 94.88 203 ASP A C 1
ATOM 1541 O O . ASP A 1 203 ? 10.225 -32.339 2.578 1.00 94.88 203 ASP A O 1
ATOM 1545 N N . PHE A 1 204 ? 9.171 -31.213 0.954 1.00 95.50 204 PHE A N 1
ATOM 1546 C CA . PHE A 1 204 ? 10.400 -30.854 0.246 1.00 95.50 204 PHE A CA 1
ATOM 1547 C C . PHE A 1 204 ? 11.284 -29.915 1.081 1.00 95.50 204 PHE A C 1
ATOM 1549 O O . PHE A 1 204 ? 12.498 -30.088 1.127 1.00 95.50 204 PHE A O 1
ATOM 1556 N N . TYR A 1 205 ? 10.706 -28.926 1.770 1.00 95.88 205 TYR A N 1
ATOM 1557 C CA . TYR A 1 205 ? 11.483 -28.053 2.657 1.00 95.88 205 TYR A CA 1
ATOM 1558 C C . TYR A 1 205 ? 12.100 -28.830 3.826 1.00 95.88 205 TYR A C 1
ATOM 1560 O O . TYR A 1 205 ? 13.273 -28.627 4.135 1.00 95.88 205 TYR A O 1
ATOM 1568 N N . LYS A 1 206 ? 11.347 -29.756 4.425 1.00 96.44 206 LYS A N 1
ATOM 1569 C CA . LYS A 1 206 ? 11.823 -30.663 5.476 1.00 96.44 206 LYS A CA 1
ATOM 1570 C C . LYS A 1 206 ? 12.970 -31.541 5.004 1.00 96.44 206 LYS A C 1
ATOM 1572 O O . LYS A 1 206 ? 13.961 -31.668 5.713 1.00 96.44 206 LYS A O 1
ATOM 1577 N N . GLU A 1 207 ? 12.870 -32.087 3.795 1.00 97.06 207 GLU A N 1
ATOM 1578 C CA . GLU A 1 207 ? 13.948 -32.855 3.172 1.00 97.06 207 GLU A CA 1
ATOM 1579 C C . GLU A 1 207 ? 15.208 -31.995 2.987 1.00 97.06 207 GLU A C 1
ATOM 1581 O O . GLU A 1 207 ? 16.292 -32.385 3.418 1.00 97.06 207 GLU A O 1
ATOM 1586 N N . VAL A 1 208 ? 15.068 -30.792 2.416 1.00 97.38 208 VAL A N 1
ATOM 1587 C CA . VAL A 1 208 ? 16.191 -29.870 2.168 1.00 97.38 208 VAL A CA 1
ATOM 1588 C C . VAL A 1 208 ? 16.903 -29.463 3.459 1.00 97.38 208 VAL A C 1
ATOM 1590 O O . VAL A 1 208 ? 18.132 -29.378 3.480 1.00 97.38 208 VAL A O 1
ATOM 1593 N N . PHE A 1 209 ? 16.154 -29.200 4.531 1.00 97.31 209 PHE A N 1
ATOM 1594 C CA . PHE A 1 209 ? 16.713 -28.781 5.819 1.00 97.31 209 PHE A CA 1
ATOM 1595 C C . PHE A 1 209 ? 16.958 -29.937 6.797 1.00 97.31 209 PHE A C 1
ATOM 1597 O O . PHE A 1 209 ? 17.477 -29.697 7.887 1.00 97.31 209 PHE A O 1
ATOM 1604 N N . ASN A 1 210 ? 16.635 -31.173 6.406 1.00 95.75 210 ASN A N 1
ATOM 1605 C CA . ASN A 1 210 ? 16.720 -32.370 7.238 1.00 95.75 210 ASN A CA 1
ATOM 1606 C C . ASN A 1 210 ? 16.042 -32.182 8.615 1.00 95.75 210 ASN A C 1
ATOM 1608 O O . ASN A 1 210 ? 16.673 -32.358 9.661 1.00 95.75 210 ASN A O 1
ATOM 1612 N N . CYS A 1 211 ? 14.768 -31.773 8.611 1.00 93.75 211 CYS A N 1
ATOM 1613 C CA . CYS A 1 211 ? 13.973 -31.505 9.815 1.00 93.75 211 CYS A CA 1
ATOM 1614 C C . CYS A 1 211 ? 12.571 -32.139 9.760 1.00 93.75 211 CYS A C 1
ATOM 1616 O O . CYS A 1 211 ? 12.122 -32.568 8.698 1.00 93.75 211 CYS A O 1
ATOM 1618 N N . GLU A 1 212 ? 11.891 -32.199 10.912 1.00 87.50 212 GLU A N 1
ATOM 1619 C CA . GLU A 1 212 ? 10.497 -32.672 11.033 1.00 87.50 212 GLU A CA 1
ATOM 1620 C C . GLU A 1 212 ? 9.442 -31.648 10.612 1.00 87.50 212 GLU A C 1
ATOM 1622 O O . GLU A 1 212 ? 9.714 -30.425 10.592 1.00 87.50 212 GLU A O 1
#

Sequence (212 aa):
CSGMSAAISLRKEIKVEEISDNIFSVSGTPADCSYLGLLSVIPEPIDMIVSGINLGANLGEDIFYSGTVGAAIAGRRLNYVPIAFSVAAYNPKNLKYIAEQSLMITNQVSKLPSDQNLLVNVNFPDLPSSKIKGVRITSLGKRGVPDTPDLIRHEDSAKFYSFGPSGALLPDQVRTDIQAIEQNYISISILDYNLGADLVRWDFYKEVFNCE